Protein AF-X0Y9C9-F1 (afdb_monomer_lite)

Organism: NCBI:txid412755

Structure (mmCIF, N/CA/C/O backbone):
data_AF-X0Y9C9-F1
#
_entry.id   AF-X0Y9C9-F1
#
loop_
_atom_site.group_PDB
_atom_site.id
_atom_site.type_symbol
_atom_site.label_atom_id
_atom_site.label_alt_id
_atom_site.label_comp_id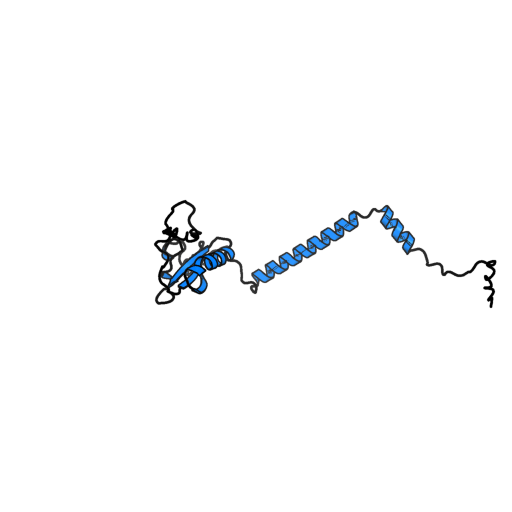
_atom_site.label_asym_id
_atom_site.label_entity_id
_atom_site.label_seq_id
_atom_site.pdbx_PDB_ins_code
_atom_site.Cartn_x
_atom_site.Cartn_y
_atom_site.Cartn_z
_atom_site.occupancy
_atom_site.B_iso_or_equiv
_atom_site.auth_seq_id
_atom_site.auth_comp_id
_atom_site.auth_asym_id
_atom_site.auth_atom_id
_atom_site.pdbx_PDB_model_num
ATOM 1 N N . MET A 1 1 ? 54.463 -28.308 9.552 1.00 39.88 1 MET A N 1
ATOM 2 C CA . MET A 1 1 ? 53.824 -27.209 8.798 1.00 39.88 1 MET A CA 1
ATOM 3 C C . MET A 1 1 ? 52.433 -27.680 8.394 1.00 39.88 1 MET A C 1
ATOM 5 O O . MET A 1 1 ? 52.326 -28.495 7.490 1.00 39.88 1 MET A O 1
ATOM 9 N N . PHE A 1 2 ? 51.391 -27.291 9.134 1.00 42.91 2 PHE A N 1
ATOM 10 C CA . PHE A 1 2 ? 50.012 -27.711 8.858 1.00 42.91 2 PHE A CA 1
ATOM 11 C C . PHE A 1 2 ? 49.350 -26.667 7.959 1.00 42.91 2 PHE A C 1
ATOM 13 O O . PHE A 1 2 ? 49.080 -25.552 8.397 1.00 42.91 2 PHE A O 1
ATOM 20 N N . ASN A 1 3 ? 49.145 -27.012 6.688 1.00 36.62 3 ASN A N 1
ATOM 21 C CA . ASN A 1 3 ? 48.454 -26.159 5.728 1.00 36.62 3 ASN A CA 1
ATOM 22 C C . ASN A 1 3 ? 46.941 -26.296 5.952 1.00 36.62 3 ASN A C 1
ATOM 24 O O . ASN A 1 3 ? 46.342 -27.305 5.588 1.00 36.62 3 ASN A O 1
ATOM 28 N N . ALA A 1 4 ? 46.332 -25.295 6.585 1.00 45.25 4 ALA A N 1
ATOM 29 C CA . ALA A 1 4 ? 44.888 -25.195 6.731 1.00 45.25 4 ALA A CA 1
ATOM 30 C C . ALA A 1 4 ? 44.291 -24.628 5.434 1.00 45.25 4 ALA A C 1
ATOM 32 O O . ALA A 1 4 ? 44.169 -23.415 5.264 1.00 45.25 4 ALA A O 1
ATOM 33 N N . THR A 1 5 ? 43.907 -25.502 4.504 1.00 54.47 5 THR A N 1
ATOM 34 C CA . THR A 1 5 ? 43.016 -25.139 3.397 1.00 54.47 5 THR A CA 1
ATOM 35 C C . THR A 1 5 ? 41.617 -24.887 3.962 1.00 54.47 5 THR A C 1
ATOM 37 O O . THR A 1 5 ? 40.756 -25.763 4.022 1.00 54.47 5 THR A O 1
ATOM 40 N N . GLY A 1 6 ? 41.404 -23.656 4.431 1.00 38.88 6 GLY A N 1
ATOM 41 C CA . GLY A 1 6 ? 40.106 -23.148 4.853 1.00 38.88 6 GLY A CA 1
ATOM 42 C C . GLY A 1 6 ? 39.127 -23.159 3.685 1.00 38.88 6 GLY A C 1
ATOM 43 O O . GLY A 1 6 ? 39.052 -22.208 2.909 1.00 38.88 6 GLY A O 1
ATOM 44 N N . SER A 1 7 ? 38.362 -24.239 3.569 1.00 44.12 7 SER A N 1
ATOM 45 C CA . SER A 1 7 ? 37.203 -24.318 2.688 1.00 44.12 7 SER A CA 1
ATOM 46 C C . SER A 1 7 ? 36.126 -23.389 3.252 1.00 44.12 7 SER A C 1
ATOM 48 O O . SER A 1 7 ? 35.392 -23.753 4.168 1.00 44.12 7 SER A O 1
ATOM 50 N N . ARG A 1 8 ? 36.067 -22.145 2.760 1.00 43.84 8 ARG A N 1
ATOM 51 C CA . ARG A 1 8 ? 34.950 -21.233 3.043 1.00 43.84 8 ARG A CA 1
ATOM 52 C C . ARG A 1 8 ? 33.681 -21.861 2.471 1.00 43.84 8 ARG A C 1
ATOM 54 O O . ARG A 1 8 ? 33.493 -21.881 1.259 1.00 43.84 8 ARG A O 1
ATOM 61 N N . ALA A 1 9 ? 32.822 -22.368 3.352 1.00 48.81 9 ALA A N 1
ATOM 62 C CA . ALA A 1 9 ? 31.456 -22.729 3.008 1.00 48.81 9 ALA A CA 1
ATOM 63 C C . ALA A 1 9 ? 30.769 -21.536 2.306 1.00 48.81 9 ALA A C 1
ATOM 65 O O . ALA A 1 9 ? 30.969 -20.390 2.735 1.00 48.81 9 ALA A O 1
ATOM 66 N N . PRO A 1 10 ? 29.971 -21.762 1.244 1.00 45.03 10 PRO A N 1
ATOM 67 C CA . PRO A 1 10 ? 29.174 -20.700 0.657 1.00 45.03 10 PRO A CA 1
ATOM 68 C C . PRO A 1 10 ? 28.237 -20.157 1.733 1.00 45.03 10 PRO A C 1
ATOM 70 O O . PRO A 1 10 ? 27.522 -20.907 2.398 1.00 45.03 10 PRO A O 1
ATOM 73 N N . GLN A 1 11 ? 28.279 -18.843 1.934 1.00 50.53 11 GLN A N 1
ATOM 74 C CA . GLN A 1 11 ? 27.405 -18.159 2.874 1.00 50.53 11 GLN A CA 1
ATOM 75 C C . GLN A 1 11 ? 25.966 -18.403 2.423 1.00 50.53 11 GLN A C 1
ATOM 77 O O . GLN A 1 11 ? 25.549 -17.913 1.374 1.00 50.53 11 GLN A O 1
ATOM 82 N N . HIS A 1 12 ? 25.224 -19.200 3.190 1.00 44.59 12 HIS A N 1
ATOM 83 C CA . HIS A 1 12 ? 23.796 -19.389 2.993 1.00 44.59 12 HIS A CA 1
ATOM 84 C C . HIS A 1 12 ? 23.119 -18.018 3.060 1.00 44.59 12 HIS A C 1
ATOM 86 O O . HIS A 1 12 ? 22.900 -17.466 4.138 1.00 44.59 12 HIS A O 1
ATOM 92 N N . GLY A 1 13 ? 22.811 -17.451 1.893 1.00 42.28 13 GLY A N 1
ATOM 93 C CA . GLY A 1 13 ? 21.935 -16.299 1.795 1.00 42.28 13 GLY A CA 1
ATOM 94 C C . GLY A 1 13 ? 20.613 -16.683 2.438 1.00 42.28 13 GLY A C 1
ATOM 95 O O . GLY A 1 13 ? 19.993 -17.667 2.036 1.00 42.28 13 GLY A O 1
ATOM 96 N N . TYR A 1 14 ? 20.204 -15.946 3.467 1.00 47.59 14 TYR A N 1
ATOM 97 C CA . TYR A 1 14 ? 18.890 -16.077 4.082 1.00 47.59 14 TYR A CA 1
ATOM 98 C C . TYR A 1 14 ? 17.824 -15.803 3.011 1.00 47.59 14 TYR A C 1
ATOM 100 O O . TYR A 1 14 ? 17.425 -14.659 2.783 1.00 47.59 14 TYR A O 1
ATOM 108 N N . GLY A 1 15 ? 17.421 -16.854 2.295 1.00 50.31 15 GLY A N 1
ATOM 109 C CA . GLY A 1 15 ? 16.448 -16.797 1.218 1.00 50.31 15 GLY A CA 1
ATOM 110 C C . GLY A 1 15 ? 15.105 -16.375 1.788 1.00 50.31 15 GLY A C 1
ATOM 111 O O . GLY A 1 15 ? 14.458 -17.130 2.508 1.00 50.31 15 GLY A O 1
ATOM 112 N N . ARG A 1 16 ? 14.688 -15.142 1.502 1.00 61.34 16 ARG A N 1
ATOM 113 C CA . ARG A 1 16 ? 13.327 -14.695 1.806 1.00 61.34 16 ARG A CA 1
ATOM 114 C C . ARG A 1 16 ? 12.405 -15.353 0.791 1.00 61.34 16 ARG A C 1
ATOM 116 O O . ARG A 1 16 ? 12.616 -15.166 -0.398 1.00 61.34 16 ARG A O 1
ATOM 123 N N . SER A 1 17 ? 11.416 -16.119 1.236 1.00 65.81 17 SER A N 1
ATOM 124 C CA . SER A 1 17 ? 10.451 -16.775 0.349 1.00 65.81 17 SER A CA 1
ATOM 125 C C . SER A 1 17 ? 9.581 -15.757 -0.402 1.00 65.81 17 SER A C 1
ATOM 127 O O . SER A 1 17 ? 9.332 -14.650 0.086 1.00 65.81 17 SER A O 1
ATOM 129 N N . ASN A 1 18 ? 9.129 -16.119 -1.609 1.00 71.56 18 ASN A N 1
ATOM 130 C CA . ASN A 1 18 ? 8.120 -15.356 -2.346 1.00 71.56 18 ASN A CA 1
ATOM 131 C C . ASN A 1 18 ? 6.809 -15.355 -1.529 1.00 71.56 18 ASN A C 1
ATOM 133 O O . ASN A 1 18 ? 6.258 -16.428 -1.282 1.00 71.56 18 ASN A O 1
ATOM 137 N N . PRO A 1 19 ? 6.285 -14.187 -1.114 1.00 74.50 19 PRO A N 1
ATOM 138 C CA . PRO A 1 19 ? 5.092 -14.110 -0.274 1.00 74.50 19 PRO A CA 1
ATOM 139 C C . PRO A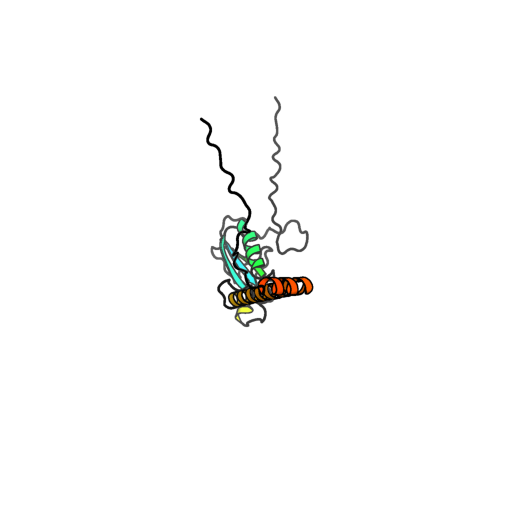 1 19 ? 3.786 -14.482 -0.999 1.00 74.50 19 PRO A C 1
ATOM 141 O O . PRO A 1 19 ? 2.735 -14.489 -0.359 1.00 74.50 19 PRO A O 1
ATOM 144 N N . TYR A 1 20 ? 3.823 -14.752 -2.309 1.00 74.19 20 TYR A N 1
ATOM 145 C CA . TYR A 1 20 ? 2.641 -15.074 -3.117 1.00 74.19 20 TYR A CA 1
ATOM 146 C C . TYR A 1 20 ? 2.592 -16.518 -3.636 1.00 74.19 20 TYR A C 1
ATOM 148 O O . TYR A 1 20 ? 1.587 -16.885 -4.245 1.00 74.19 20 TYR A O 1
ATOM 156 N N . SER A 1 21 ? 3.636 -17.327 -3.420 1.00 67.69 21 SER A N 1
ATOM 157 C CA . SER A 1 21 ? 3.671 -18.721 -3.880 1.00 67.69 21 SER A CA 1
ATOM 158 C C . SER A 1 21 ? 3.179 -19.673 -2.785 1.00 67.69 21 SER A C 1
ATOM 160 O O . SER A 1 21 ? 3.616 -19.591 -1.638 1.00 67.69 21 SER A O 1
ATOM 162 N N . SER A 1 22 ? 2.255 -20.572 -3.137 1.00 61.06 22 SER A N 1
ATOM 163 C CA . SER A 1 22 ? 1.693 -21.604 -2.251 1.00 61.06 22 SER A CA 1
ATOM 164 C C . SER A 1 22 ? 2.338 -22.986 -2.441 1.00 61.06 22 SER A C 1
ATOM 166 O O . SER A 1 22 ? 1.815 -23.969 -1.923 1.00 61.06 22 SER A O 1
ATOM 168 N N . GLY A 1 23 ? 3.436 -23.091 -3.200 1.00 50.56 23 GLY A N 1
ATOM 169 C CA . GLY A 1 23 ? 4.060 -24.367 -3.564 1.00 50.56 23 GLY A CA 1
ATOM 170 C C . GLY A 1 23 ? 5.587 -24.302 -3.613 1.00 50.56 23 GLY A C 1
ATOM 171 O O . GLY A 1 23 ? 6.172 -23.289 -3.982 1.00 50.56 23 GLY A O 1
ATOM 172 N N . ALA A 1 24 ? 6.229 -25.403 -3.220 1.00 46.19 24 ALA A N 1
ATOM 173 C CA . ALA A 1 24 ? 7.673 -25.575 -3.074 1.00 46.19 24 ALA A CA 1
ATOM 174 C C . ALA A 1 24 ? 8.431 -25.623 -4.421 1.00 46.19 24 ALA A C 1
ATOM 176 O O . ALA A 1 24 ? 8.979 -26.654 -4.801 1.00 46.19 24 ALA A O 1
ATOM 177 N N . GLN A 1 25 ? 8.483 -24.507 -5.146 1.00 47.84 25 GLN A N 1
ATOM 178 C CA . GLN A 1 25 ? 9.374 -24.327 -6.296 1.00 47.84 25 GLN A CA 1
ATOM 179 C C . GLN A 1 25 ? 10.630 -23.590 -5.808 1.00 47.84 25 GLN A C 1
ATOM 181 O O . GLN A 1 25 ? 10.574 -22.455 -5.339 1.00 47.84 25 GLN A O 1
ATOM 186 N N . ARG A 1 26 ? 11.774 -24.285 -5.821 1.00 46.69 26 ARG A N 1
ATOM 187 C CA . ARG A 1 26 ? 13.006 -23.898 -5.105 1.00 46.69 26 ARG A CA 1
ATOM 188 C C . ARG A 1 26 ? 13.793 -22.748 -5.763 1.00 46.69 26 ARG A C 1
ATOM 190 O O . ARG A 1 26 ? 14.804 -22.327 -5.206 1.00 46.69 26 ARG A O 1
ATOM 197 N N . TYR A 1 27 ? 13.337 -22.192 -6.886 1.00 54.72 27 TYR A N 1
ATOM 198 C CA . TYR A 1 27 ? 14.055 -21.140 -7.619 1.00 54.72 27 TYR A CA 1
ATOM 199 C C . TYR A 1 27 ? 13.053 -20.246 -8.382 1.00 54.72 27 TYR A C 1
ATOM 201 O O . TYR A 1 27 ? 12.701 -20.538 -9.516 1.00 54.72 27 TYR A O 1
ATOM 209 N N . GLU A 1 28 ? 12.540 -19.179 -7.754 1.00 54.31 28 GLU A N 1
ATOM 210 C CA . GLU A 1 28 ? 11.531 -18.278 -8.363 1.00 54.31 28 GLU A CA 1
ATOM 211 C C . GLU A 1 28 ? 11.850 -16.787 -8.125 1.00 54.31 28 GLU A C 1
ATOM 213 O O . GLU A 1 28 ? 10.966 -15.972 -7.879 1.00 54.31 28 GLU A O 1
ATOM 218 N N . TYR A 1 29 ? 13.135 -16.419 -8.153 1.00 59.41 29 TYR A N 1
ATOM 219 C CA . TYR A 1 29 ? 13.577 -15.021 -8.022 1.00 59.41 29 TYR A CA 1
ATOM 220 C C . TYR A 1 29 ? 14.369 -14.493 -9.219 1.00 59.41 29 TYR A C 1
ATOM 222 O O . TYR A 1 29 ? 14.966 -13.426 -9.119 1.00 59.41 29 TYR A O 1
ATOM 230 N N . ASP A 1 30 ? 14.297 -15.182 -10.357 1.00 65.00 30 ASP A N 1
ATOM 231 C CA . ASP A 1 30 ? 14.951 -14.775 -11.611 1.00 65.00 30 ASP A CA 1
ATOM 232 C C . ASP A 1 30 ? 14.457 -13.403 -12.122 1.00 65.00 30 ASP A C 1
ATOM 234 O O . ASP A 1 30 ? 15.130 -12.699 -12.864 1.00 65.00 30 ASP A O 1
ATOM 238 N N . TRP A 1 31 ? 13.270 -12.985 -11.670 1.00 67.81 31 TRP A N 1
ATOM 239 C CA . TRP A 1 31 ? 12.609 -11.741 -12.075 1.00 67.81 31 TRP A CA 1
ATOM 240 C C . TRP A 1 31 ? 12.834 -10.576 -11.108 1.00 67.81 31 TRP A C 1
ATOM 242 O O . TRP A 1 31 ? 12.399 -9.454 -11.392 1.00 67.81 31 TRP A O 1
ATOM 252 N N . LEU A 1 32 ? 13.455 -10.822 -9.944 1.00 80.56 32 LEU A N 1
ATOM 253 C CA . LEU A 1 32 ? 13.810 -9.721 -9.060 1.00 80.56 32 LEU A CA 1
ATOM 254 C C . LEU A 1 32 ? 15.048 -9.014 -9.608 1.00 80.56 32 LEU A C 1
ATOM 256 O O . LEU A 1 32 ? 16.007 -9.677 -9.988 1.00 80.56 32 LEU A O 1
ATOM 260 N N . PRO A 1 33 ? 15.083 -7.679 -9.569 1.00 80.94 33 PRO A N 1
ATOM 261 C CA . PRO A 1 33 ? 16.204 -6.950 -10.120 1.00 80.94 33 PRO A CA 1
ATOM 262 C C . PRO A 1 33 ? 17.451 -7.175 -9.265 1.00 80.94 33 PRO A C 1
ATOM 264 O O . PRO A 1 33 ? 17.386 -7.061 -8.037 1.00 80.94 33 PRO A O 1
ATOM 267 N N . GLU A 1 34 ? 18.570 -7.498 -9.907 1.00 79.94 34 GLU A N 1
ATOM 268 C CA . GLU A 1 34 ? 19.885 -7.609 -9.259 1.00 79.94 34 GLU A CA 1
ATOM 269 C C . GLU A 1 34 ? 20.716 -6.325 -9.384 1.00 79.94 34 GLU A C 1
ATOM 271 O O . GLU A 1 34 ? 21.817 -6.223 -8.845 1.00 79.94 34 GLU A O 1
ATOM 276 N N . ASP A 1 35 ? 20.193 -5.318 -10.078 1.00 80.62 35 ASP A N 1
ATOM 277 C CA . ASP A 1 35 ? 20.847 -4.031 -10.232 1.00 80.62 35 ASP A CA 1
ATOM 278 C C . ASP A 1 35 ? 20.783 -3.207 -8.936 1.00 80.62 35 ASP A C 1
ATOM 280 O O . ASP A 1 35 ? 19.831 -3.251 -8.155 1.00 80.62 35 ASP A O 1
ATOM 284 N N . GLY A 1 36 ? 21.800 -2.366 -8.732 1.00 82.69 36 GLY A N 1
ATOM 285 C CA . GLY A 1 36 ? 21.855 -1.401 -7.627 1.00 82.69 36 GLY A CA 1
ATOM 286 C C . GLY A 1 36 ? 20.869 -0.231 -7.762 1.00 82.69 36 GLY A C 1
ATOM 287 O O . GLY A 1 36 ? 21.050 0.796 -7.102 1.00 82.69 36 GLY A O 1
ATOM 288 N N . GLY A 1 37 ? 19.869 -0.357 -8.638 1.00 91.19 37 GLY A N 1
ATOM 289 C CA . GLY A 1 37 ? 18.865 0.651 -8.923 1.00 91.19 37 GLY A CA 1
ATOM 290 C C . GLY A 1 37 ? 17.941 0.932 -7.741 1.00 91.19 37 GLY A C 1
ATOM 291 O O . GLY A 1 37 ? 17.902 0.230 -6.726 1.00 91.19 37 GLY A O 1
ATOM 292 N N . THR A 1 38 ? 17.168 2.006 -7.880 1.00 95.06 38 THR A N 1
ATOM 293 C CA . THR A 1 38 ? 16.106 2.336 -6.928 1.00 95.06 38 THR A CA 1
ATOM 294 C C . THR A 1 38 ? 14.748 2.111 -7.562 1.00 95.06 38 THR A C 1
ATOM 296 O O . THR A 1 38 ? 14.565 2.261 -8.770 1.00 95.06 38 THR A O 1
ATOM 299 N N . TYR A 1 39 ? 13.777 1.803 -6.718 1.00 96.06 39 TYR A N 1
ATOM 300 C CA . TYR A 1 39 ? 12.466 1.337 -7.123 1.00 96.06 39 TYR A CA 1
ATOM 301 C C . TYR A 1 39 ? 11.365 2.127 -6.444 1.00 96.06 39 TYR A C 1
ATOM 303 O O . TYR A 1 39 ? 11.498 2.593 -5.308 1.00 96.06 39 TYR A O 1
ATOM 311 N N . ARG A 1 40 ? 10.237 2.234 -7.135 1.00 96.56 40 ARG A N 1
ATOM 312 C CA . ARG A 1 40 ? 8.977 2.668 -6.543 1.00 96.56 40 ARG A CA 1
ATOM 313 C C . ARG A 1 40 ? 8.132 1.438 -6.278 1.00 96.56 40 ARG A C 1
ATOM 315 O O . ARG A 1 40 ? 7.954 0.609 -7.168 1.00 96.56 40 ARG A O 1
ATOM 322 N N . THR A 1 41 ? 7.627 1.323 -5.057 1.00 97.19 41 THR A N 1
ATOM 323 C CA . THR A 1 41 ? 6.782 0.207 -4.636 1.00 97.19 41 THR A CA 1
ATOM 324 C C . THR A 1 41 ? 5.341 0.682 -4.505 1.00 97.19 41 THR A C 1
ATOM 326 O O . THR A 1 41 ? 5.049 1.719 -3.904 1.00 97.19 41 THR A O 1
ATOM 329 N N . MET A 1 42 ? 4.429 -0.078 -5.099 1.00 97.56 42 MET A N 1
ATOM 330 C CA . MET A 1 42 ? 3.009 0.229 -5.211 1.00 97.56 42 MET A CA 1
ATOM 331 C C . MET A 1 42 ? 2.207 -0.924 -4.618 1.00 97.56 42 MET A C 1
ATOM 333 O O . MET A 1 42 ? 2.428 -2.082 -4.955 1.00 97.56 42 MET A O 1
ATOM 337 N N . CYS A 1 43 ? 1.254 -0.626 -3.748 1.00 96.88 43 CYS A N 1
ATOM 338 C CA . CYS A 1 43 ? 0.302 -1.615 -3.268 1.00 96.88 43 CYS A CA 1
ATOM 339 C C . CYS A 1 43 ? -0.940 -1.590 -4.147 1.00 96.88 43 CYS A C 1
ATOM 341 O O . CYS A 1 43 ? -1.565 -0.542 -4.294 1.00 96.88 43 CYS A O 1
ATOM 343 N N . VAL A 1 44 ? -1.289 -2.738 -4.715 1.00 96.75 44 VAL A N 1
ATOM 344 C CA . VAL A 1 44 ? -2.422 -2.924 -5.617 1.00 96.75 44 VAL A CA 1
ATOM 345 C C . VAL A 1 44 ? -3.468 -3.792 -4.942 1.00 96.75 44 VAL A C 1
ATOM 347 O O . VAL A 1 44 ? -3.188 -4.909 -4.509 1.00 96.75 44 VAL A O 1
ATOM 350 N N . ARG A 1 45 ? -4.704 -3.314 -4.891 1.00 95.62 45 ARG A N 1
ATOM 351 C CA . ARG A 1 45 ? -5.856 -4.100 -4.453 1.00 95.62 45 ARG A CA 1
ATOM 352 C C . ARG A 1 45 ? -6.293 -5.088 -5.519 1.00 95.62 45 ARG A C 1
ATOM 354 O O . ARG A 1 45 ? -6.475 -4.725 -6.676 1.00 95.62 45 ARG A O 1
ATOM 361 N N . LEU A 1 46 ? -6.557 -6.325 -5.112 1.00 94.00 46 LEU A N 1
ATOM 362 C CA . LEU A 1 46 ? -6.899 -7.390 -6.059 1.00 94.00 46 LEU A CA 1
ATOM 363 C C . LEU A 1 46 ? -8.355 -7.351 -6.548 1.00 94.00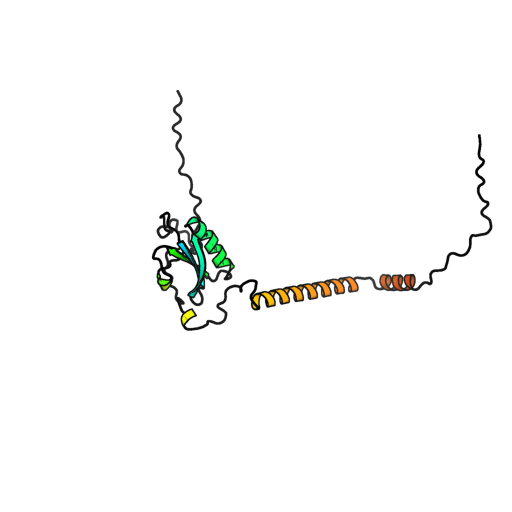 46 LEU A C 1
ATOM 365 O O . LEU A 1 46 ? -8.666 -7.893 -7.608 1.00 94.00 46 LEU A O 1
ATOM 369 N N . CYS A 1 47 ? -9.253 -6.711 -5.800 1.00 93.12 47 CYS A N 1
ATOM 370 C CA . CYS A 1 47 ? -10.677 -6.729 -6.122 1.00 93.12 47 CYS A CA 1
ATOM 371 C C . CYS A 1 47 ? -11.086 -5.705 -7.201 1.00 93.12 47 CYS A C 1
ATOM 373 O O . CYS A 1 47 ? -12.056 -5.933 -7.917 1.00 93.12 47 CYS A O 1
ATOM 375 N N . ASP A 1 48 ? -10.332 -4.615 -7.375 1.00 94.00 48 ASP A N 1
ATOM 376 C CA . ASP A 1 48 ? -10.629 -3.562 -8.361 1.00 94.00 48 ASP A CA 1
ATOM 377 C C . ASP A 1 48 ? -9.389 -2.943 -9.038 1.00 94.00 48 ASP A C 1
ATOM 379 O O . ASP A 1 48 ? -9.507 -2.005 -9.831 1.00 94.00 48 ASP A O 1
ATOM 383 N N . GLY A 1 49 ? -8.192 -3.428 -8.702 1.00 94.94 49 GLY A N 1
ATOM 384 C CA . GLY A 1 49 ? -6.939 -2.947 -9.269 1.00 94.94 49 GLY A CA 1
ATOM 385 C C . GLY A 1 49 ? -6.499 -1.571 -8.772 1.00 94.94 49 GLY A C 1
ATOM 386 O O . GLY A 1 49 ? -5.539 -1.036 -9.308 1.00 94.94 49 GLY A O 1
ATOM 387 N N . PHE A 1 50 ? -7.147 -0.956 -7.777 1.00 95.62 50 PHE A N 1
ATOM 388 C CA . PHE A 1 50 ? -6.673 0.336 -7.273 1.00 95.62 50 PHE A CA 1
ATOM 389 C C . PHE A 1 50 ? -5.247 0.224 -6.722 1.00 95.62 50 PHE A C 1
ATOM 391 O O . PHE A 1 50 ? -4.945 -0.714 -5.981 1.00 95.62 50 PHE A O 1
ATOM 398 N N . TYR A 1 51 ? -4.388 1.194 -7.044 1.00 95.81 51 TYR A N 1
ATOM 399 C CA . TYR A 1 51 ? -3.008 1.234 -6.571 1.00 95.81 51 TYR A CA 1
ATOM 400 C C . TYR A 1 51 ? -2.698 2.497 -5.773 1.00 95.81 51 TYR A C 1
ATOM 402 O O . TYR A 1 51 ? -3.191 3.582 -6.071 1.00 95.81 51 TYR A O 1
ATOM 410 N N . PHE A 1 52 ? -1.822 2.362 -4.782 1.00 95.25 52 PHE A N 1
ATOM 411 C CA . PHE A 1 52 ? -1.288 3.481 -4.010 1.00 95.25 52 PHE A CA 1
ATOM 412 C C . PHE A 1 52 ? 0.191 3.260 -3.673 1.00 95.25 52 PHE A C 1
ATOM 414 O O . PHE A 1 52 ? 0.625 2.112 -3.543 1.00 95.25 52 PHE A O 1
ATOM 421 N N . PRO A 1 53 ? 0.990 4.333 -3.555 1.00 95.69 53 PRO A N 1
ATOM 422 C CA . PRO A 1 53 ? 2.414 4.211 -3.269 1.00 95.69 53 PRO A CA 1
ATOM 423 C C . PRO A 1 53 ? 2.667 3.716 -1.842 1.00 95.69 53 PRO A C 1
ATOM 425 O O . PRO A 1 53 ? 1.970 4.106 -0.905 1.00 95.69 53 PRO A O 1
ATOM 428 N N . ILE A 1 54 ? 3.694 2.879 -1.684 1.00 96.00 54 ILE A N 1
ATOM 429 C CA . ILE A 1 54 ? 4.232 2.453 -0.384 1.00 96.00 54 ILE A CA 1
ATOM 430 C C . ILE A 1 54 ? 5.557 3.152 -0.102 1.00 96.00 54 ILE A C 1
ATOM 432 O O . ILE A 1 54 ? 5.760 3.673 0.993 1.00 96.00 54 ILE A O 1
ATOM 436 N N . SER A 1 55 ? 6.477 3.171 -1.064 1.00 96.44 55 SER A N 1
ATOM 437 C CA . SER A 1 55 ? 7.764 3.848 -0.917 1.00 96.44 55 SER A CA 1
ATOM 438 C C . SER A 1 55 ? 8.307 4.338 -2.255 1.00 96.44 55 SER A C 1
ATOM 440 O O . SER A 1 55 ? 8.024 3.780 -3.318 1.00 96.44 55 SER A O 1
ATOM 442 N N . PHE A 1 56 ? 9.112 5.396 -2.186 1.00 94.12 56 PHE A N 1
ATOM 443 C CA . PHE A 1 56 ? 9.740 6.036 -3.333 1.00 94.12 56 PHE A CA 1
ATOM 444 C C . PHE A 1 56 ? 11.258 5.884 -3.222 1.00 94.12 56 PHE A C 1
ATOM 446 O O . PHE A 1 56 ? 11.838 6.325 -2.236 1.00 94.12 56 PHE A O 1
ATOM 453 N N . GLY A 1 57 ? 11.901 5.264 -4.213 1.00 93.62 57 GLY A N 1
ATOM 454 C CA . GLY A 1 57 ? 13.361 5.179 -4.274 1.00 93.62 57 GLY A CA 1
ATOM 455 C C . GLY A 1 57 ? 13.985 4.157 -3.317 1.00 93.62 57 GLY A C 1
ATOM 456 O O . GLY A 1 57 ? 15.043 4.411 -2.751 1.00 93.62 57 GLY A O 1
ATOM 457 N N . VAL A 1 58 ? 13.346 3.005 -3.117 1.00 94.25 58 VAL A N 1
ATOM 458 C CA . VAL A 1 58 ? 13.875 1.934 -2.257 1.00 94.25 58 VAL A CA 1
ATOM 459 C C . VAL A 1 58 ? 14.712 0.932 -3.042 1.00 94.25 58 VAL A C 1
ATOM 461 O O . VAL A 1 58 ? 14.526 0.758 -4.242 1.00 94.25 58 VAL A O 1
ATOM 464 N N . ARG A 1 59 ? 15.616 0.239 -2.351 1.00 93.38 59 ARG A N 1
ATOM 465 C CA . ARG A 1 59 ? 16.331 -0.917 -2.902 1.00 93.38 59 ARG A CA 1
ATOM 466 C C . ARG A 1 59 ? 15.560 -2.217 -2.661 1.00 93.38 59 ARG A C 1
ATOM 468 O O . ARG A 1 59 ? 14.645 -2.264 -1.828 1.00 93.38 59 ARG A O 1
ATOM 475 N N . ARG A 1 60 ? 15.957 -3.276 -3.368 1.00 89.88 60 ARG A N 1
ATOM 476 C CA . ARG A 1 60 ? 15.330 -4.608 -3.359 1.00 89.88 60 ARG A CA 1
ATOM 477 C C . ARG A 1 60 ? 15.113 -5.176 -1.955 1.00 89.88 60 ARG A C 1
ATOM 479 O O . ARG A 1 60 ? 14.094 -5.808 -1.684 1.00 89.88 60 ARG A O 1
ATOM 486 N N . GLU A 1 61 ? 16.020 -4.909 -1.018 1.00 89.56 61 GLU A N 1
ATOM 487 C CA . GLU A 1 61 ? 15.962 -5.424 0.358 1.00 89.56 61 GLU A CA 1
ATOM 488 C C . GLU A 1 61 ? 14.717 -4.929 1.115 1.00 89.56 61 GLU A C 1
ATOM 490 O O . GLU A 1 61 ? 14.233 -5.586 2.047 1.00 89.56 61 GLU A O 1
ATOM 495 N N . SER A 1 62 ? 14.169 -3.783 0.693 1.00 92.38 62 SER A N 1
ATOM 496 C CA . SER A 1 62 ? 12.970 -3.176 1.273 1.00 92.38 62 SER A CA 1
ATOM 497 C C . SER A 1 62 ? 11.670 -3.798 0.765 1.00 92.38 62 SER A C 1
ATOM 499 O O . SER A 1 62 ? 10.644 -3.651 1.425 1.00 92.38 62 SER A O 1
ATOM 501 N N . PHE A 1 63 ? 11.679 -4.545 -0.344 1.00 93.31 63 PHE A N 1
ATOM 502 C CA . PHE A 1 63 ? 10.450 -5.067 -0.959 1.00 93.31 63 PHE A CA 1
ATOM 503 C C . PHE A 1 63 ? 9.643 -5.948 -0.011 1.00 93.31 63 PHE A C 1
ATOM 505 O O . PHE A 1 63 ? 8.422 -5.851 0.046 1.00 93.31 63 PHE A O 1
ATOM 512 N N . TYR A 1 64 ? 10.306 -6.765 0.808 1.00 91.94 64 TYR A N 1
ATOM 513 C CA . TYR A 1 64 ? 9.603 -7.601 1.780 1.00 91.94 64 TYR A CA 1
ATOM 514 C C . TYR A 1 64 ? 8.950 -6.777 2.903 1.00 91.94 64 TYR A C 1
ATOM 516 O O . TYR A 1 64 ? 7.843 -7.089 3.347 1.00 91.94 64 TYR A O 1
ATOM 524 N N . ARG A 1 65 ? 9.607 -5.697 3.352 1.00 94.62 65 ARG A N 1
ATOM 525 C CA . ARG A 1 65 ? 9.026 -4.752 4.319 1.00 94.62 65 ARG A CA 1
ATOM 526 C C . ARG A 1 65 ? 7.791 -4.085 3.716 1.00 94.62 65 ARG A C 1
ATOM 528 O O . ARG A 1 65 ? 6.743 -4.066 4.360 1.00 94.62 65 ARG A O 1
ATOM 535 N N . ASP A 1 66 ? 7.918 -3.599 2.489 1.00 96.25 66 ASP A N 1
ATOM 536 C CA . ASP A 1 66 ? 6.853 -2.903 1.770 1.00 96.25 66 ASP A CA 1
ATOM 537 C C . ASP A 1 66 ? 5.679 -3.837 1.474 1.00 96.25 66 ASP A C 1
ATOM 539 O O . ASP A 1 66 ? 4.524 -3.448 1.638 1.00 96.25 66 ASP A O 1
ATOM 543 N N . ASN A 1 67 ? 5.953 -5.101 1.144 1.00 95.31 67 ASN A N 1
ATOM 544 C CA . ASN A 1 67 ? 4.924 -6.112 0.939 1.00 95.31 67 ASN A CA 1
ATOM 545 C C . ASN A 1 67 ? 4.106 -6.339 2.210 1.00 95.31 67 ASN A C 1
ATOM 547 O O . ASN A 1 67 ? 2.880 -6.301 2.172 1.00 95.31 67 ASN A O 1
ATOM 551 N N . ARG A 1 68 ? 4.761 -6.498 3.365 1.00 94.31 68 ARG A N 1
ATOM 552 C CA . ARG A 1 68 ? 4.038 -6.624 4.639 1.00 94.31 68 ARG A CA 1
ATOM 553 C C . ARG A 1 68 ? 3.214 -5.378 4.956 1.00 94.31 68 ARG A C 1
ATOM 555 O O . ARG A 1 68 ? 2.097 -5.512 5.450 1.00 94.31 68 ARG A O 1
ATOM 562 N N . ALA A 1 69 ? 3.735 -4.183 4.671 1.00 94.44 69 ALA A N 1
ATOM 563 C CA . ALA A 1 69 ? 2.994 -2.937 4.856 1.00 94.44 69 ALA A CA 1
ATOM 564 C C . ALA A 1 69 ? 1.745 -2.885 3.956 1.00 94.44 69 ALA A C 1
ATOM 566 O O . ALA A 1 69 ? 0.652 -2.595 4.445 1.00 94.44 69 ALA A O 1
ATOM 567 N N . CYS A 1 70 ? 1.890 -3.250 2.680 1.00 95.69 70 CYS A N 1
ATOM 568 C CA . CYS A 1 70 ? 0.795 -3.375 1.721 1.00 95.69 70 CYS A CA 1
ATOM 569 C C . CYS A 1 70 ? -0.272 -4.374 2.200 1.00 95.69 70 CYS A C 1
ATOM 571 O O . CYS A 1 70 ? -1.444 -4.018 2.336 1.00 95.69 70 CYS A O 1
ATOM 573 N N . MET A 1 71 ? 0.136 -5.593 2.561 1.00 93.56 71 MET A N 1
ATOM 574 C CA . MET A 1 71 ? -0.768 -6.635 3.054 1.00 93.56 71 MET A CA 1
ATOM 575 C C . MET A 1 71 ? -1.520 -6.207 4.315 1.00 93.56 71 MET A C 1
ATOM 577 O O . MET A 1 71 ? -2.740 -6.348 4.388 1.00 93.56 71 MET A O 1
ATOM 581 N N . LYS A 1 72 ? -0.817 -5.623 5.293 1.00 93.00 72 LYS A N 1
ATOM 582 C CA . LYS A 1 72 ? -1.410 -5.147 6.553 1.00 93.00 72 LYS A CA 1
ATOM 583 C C . LYS A 1 72 ? -2.416 -4.014 6.336 1.00 93.00 72 LYS A C 1
ATOM 585 O O . LYS A 1 72 ? -3.350 -3.865 7.126 1.00 93.00 72 LYS A O 1
ATOM 590 N N . ARG A 1 73 ? -2.227 -3.191 5.302 1.00 91.06 73 ARG A N 1
ATOM 591 C CA . ARG A 1 73 ? -3.132 -2.083 4.969 1.00 91.06 73 ARG A CA 1
ATOM 592 C C . ARG A 1 73 ? -4.480 -2.588 4.454 1.00 91.06 73 ARG A C 1
ATOM 594 O O . ARG A 1 73 ? -5.491 -1.944 4.718 1.00 91.06 73 ARG A O 1
ATOM 601 N N . CYS A 1 74 ? -4.493 -3.715 3.752 1.00 92.50 74 CYS A N 1
ATOM 602 C CA . CYS A 1 74 ? -5.658 -4.216 3.021 1.00 92.50 74 CYS A CA 1
ATOM 603 C C . CYS A 1 74 ? -6.100 -5.615 3.480 1.00 92.50 74 CYS A C 1
ATOM 605 O O . CYS A 1 74 ? -6.681 -6.351 2.688 1.00 92.50 74 CYS A O 1
ATOM 607 N N . ASP A 1 75 ? -5.780 -6.001 4.721 1.00 89.75 75 ASP A N 1
ATOM 608 C CA . ASP A 1 75 ? -6.163 -7.289 5.322 1.00 89.75 75 ASP A CA 1
ATOM 609 C C . ASP A 1 75 ? -5.831 -8.503 4.427 1.00 89.75 75 ASP A C 1
ATOM 611 O O . ASP A 1 75 ? -6.617 -9.435 4.285 1.00 89.75 75 ASP A O 1
ATOM 615 N N . GLY A 1 76 ? -4.674 -8.460 3.757 1.00 87.31 76 GLY A N 1
ATOM 616 C CA . GLY A 1 76 ? -4.202 -9.511 2.846 1.00 87.31 76 GLY A CA 1
ATOM 617 C C . GLY A 1 76 ? -4.826 -9.511 1.442 1.00 87.31 76 GLY A C 1
ATOM 618 O O . GLY A 1 76 ? -4.409 -10.291 0.593 1.00 87.31 76 GLY A O 1
ATOM 619 N N . LYS A 1 77 ? -5.780 -8.621 1.141 1.00 92.44 77 LYS A N 1
ATOM 620 C CA . LYS A 1 77 ? -6.482 -8.538 -0.161 1.00 92.44 77 LYS A CA 1
ATOM 621 C C . LYS A 1 77 ? -5.775 -7.633 -1.183 1.00 92.44 77 LYS A C 1
ATOM 623 O O . LYS A 1 77 ? -6.409 -7.024 -2.052 1.00 92.44 77 LYS A O 1
ATOM 628 N N . ALA A 1 78 ? -4.458 -7.512 -1.070 1.00 94.88 78 ALA A N 1
ATOM 629 C CA . ALA A 1 78 ? -3.630 -6.683 -1.935 1.00 94.88 78 ALA A CA 1
ATOM 630 C C . ALA A 1 78 ? -2.333 -7.404 -2.308 1.00 94.88 78 ALA A C 1
ATOM 632 O O . ALA A 1 78 ? -2.016 -8.456 -1.763 1.00 94.88 78 ALA A O 1
ATOM 633 N N . ARG A 1 79 ? -1.586 -6.843 -3.255 1.00 95.44 79 ARG A N 1
ATOM 634 C CA . ARG A 1 79 ? -0.235 -7.278 -3.609 1.00 95.44 79 ARG A CA 1
ATOM 635 C C . ARG A 1 79 ? 0.650 -6.073 -3.855 1.00 95.44 79 ARG A C 1
ATOM 637 O O . ARG A 1 79 ? 0.216 -5.070 -4.412 1.00 95.44 79 ARG A O 1
ATOM 644 N N . LEU A 1 80 ? 1.900 -6.192 -3.446 1.00 96.69 80 LEU A N 1
ATOM 645 C CA . LEU A 1 80 ? 2.966 -5.285 -3.816 1.00 96.69 80 LEU A CA 1
ATOM 646 C C . LEU A 1 80 ? 3.432 -5.532 -5.251 1.00 96.69 80 LEU A C 1
ATOM 648 O O . LEU A 1 80 ? 3.827 -6.646 -5.601 1.00 96.69 80 LEU A O 1
ATOM 652 N N . PHE A 1 81 ? 3.447 -4.450 -6.011 1.00 96.88 81 PHE A N 1
ATOM 653 C CA . PHE A 1 81 ? 4.076 -4.302 -7.309 1.00 96.88 81 PHE A CA 1
ATOM 654 C C . PHE A 1 81 ? 5.211 -3.284 -7.211 1.00 96.88 81 PHE A C 1
ATOM 656 O O . PHE A 1 81 ? 5.236 -2.447 -6.306 1.00 96.88 81 PHE A O 1
ATOM 663 N N . TYR A 1 82 ? 6.146 -3.325 -8.147 1.00 96.50 82 TYR A N 1
ATOM 664 C CA . TYR A 1 82 ? 7.221 -2.346 -8.229 1.00 96.50 82 TYR A CA 1
ATOM 665 C C . TYR A 1 82 ? 7.591 -2.039 -9.676 1.00 96.50 82 TYR A C 1
ATOM 667 O O . TYR A 1 82 ? 7.259 -2.780 -10.603 1.00 96.50 82 TYR A O 1
ATOM 675 N N . TYR A 1 83 ? 8.282 -0.919 -9.859 1.00 95.88 83 TYR A N 1
ATOM 676 C CA . TYR A 1 83 ? 8.914 -0.541 -11.118 1.00 95.88 83 TYR A CA 1
ATOM 677 C C . TYR A 1 83 ? 10.162 0.324 -10.851 1.00 95.88 83 TYR A C 1
ATOM 679 O O . TYR A 1 83 ? 10.249 0.943 -9.781 1.00 95.88 83 TYR A O 1
ATOM 687 N N . PRO A 1 84 ? 11.137 0.378 -11.782 1.00 95.12 84 PRO A N 1
ATOM 688 C CA . PRO A 1 84 ? 12.338 1.199 -11.626 1.00 95.12 84 PRO A CA 1
ATOM 689 C C . PRO A 1 84 ? 12.003 2.685 -11.475 1.00 95.12 84 PRO A C 1
ATOM 691 O O . PRO A 1 84 ? 11.192 3.225 -12.228 1.00 95.12 84 PRO A O 1
ATOM 694 N N . SER A 1 85 ? 12.650 3.376 -10.537 1.00 93.19 85 SER A N 1
ATOM 695 C CA . SER A 1 85 ? 12.466 4.824 -10.360 1.00 93.19 85 SER A CA 1
ATOM 696 C C . SER A 1 85 ? 12.861 5.615 -11.611 1.00 93.19 85 SER A C 1
ATOM 698 O O . SER A 1 85 ? 12.276 6.664 -11.874 1.00 93.19 85 SER A O 1
ATOM 700 N N . SER A 1 86 ? 13.831 5.114 -12.381 1.00 90.69 86 SER A N 1
ATOM 701 C CA . SER A 1 86 ? 14.254 5.652 -13.673 1.00 90.69 86 SER A CA 1
ATOM 702 C C . SER A 1 86 ? 13.464 5.004 -14.812 1.00 90.69 86 SER A C 1
ATOM 704 O O . SER A 1 86 ? 13.641 3.831 -15.126 1.00 90.69 86 SER A O 1
ATOM 706 N N . GLY A 1 87 ? 12.580 5.769 -15.455 1.00 85.25 87 GLY A N 1
ATOM 707 C CA . GLY A 1 87 ? 11.906 5.346 -16.692 1.00 85.25 87 GLY A CA 1
ATOM 708 C C . GLY A 1 87 ? 10.831 4.259 -16.543 1.00 85.25 87 GLY A C 1
ATOM 709 O O . GLY A 1 87 ? 10.257 3.828 -17.546 1.00 85.25 87 GLY A O 1
ATOM 710 N N . GLY A 1 88 ? 10.521 3.814 -15.323 1.00 88.62 88 GLY A N 1
ATOM 711 C CA . GLY A 1 88 ? 9.395 2.919 -15.077 1.00 88.62 88 GLY A CA 1
ATOM 712 C C . GLY A 1 88 ? 8.051 3.657 -15.002 1.00 88.62 88 GLY A C 1
ATOM 713 O O . GLY A 1 88 ? 7.977 4.867 -14.790 1.00 88.62 88 GLY A O 1
ATOM 714 N N . SER A 1 89 ? 6.966 2.910 -15.196 1.00 94.06 89 SER A N 1
ATOM 715 C CA . SER A 1 89 ? 5.587 3.416 -15.192 1.00 94.06 89 SER A CA 1
ATOM 716 C C . SER A 1 89 ? 4.656 2.420 -14.510 1.00 94.06 89 SER A C 1
ATOM 718 O O . SER A 1 89 ? 4.971 1.232 -14.404 1.00 94.06 89 SER A O 1
ATOM 720 N N . ILE A 1 90 ? 3.492 2.902 -14.079 1.00 94.00 90 ILE A N 1
ATOM 721 C CA . ILE A 1 90 ? 2.456 2.089 -13.431 1.00 94.00 90 ILE A CA 1
ATOM 722 C C . ILE A 1 90 ? 2.017 0.932 -14.333 1.00 94.00 90 ILE A C 1
ATOM 724 O O . ILE A 1 90 ? 1.785 -0.178 -13.870 1.00 94.00 90 ILE A O 1
ATOM 728 N N . GLU A 1 91 ? 1.918 1.160 -15.636 1.00 93.62 91 GLU A N 1
ATOM 729 C CA . GLU A 1 91 ? 1.455 0.177 -16.613 1.00 93.62 91 GLU A CA 1
ATOM 730 C C . GLU A 1 91 ? 2.436 -0.990 -16.785 1.00 93.62 91 GLU A C 1
ATOM 732 O O . GLU A 1 91 ? 2.037 -2.071 -17.221 1.00 93.62 91 GLU A O 1
ATOM 737 N N . LYS A 1 92 ? 3.711 -0.778 -16.442 1.00 93.81 92 LYS A N 1
ATOM 738 C CA . LYS A 1 92 ? 4.797 -1.757 -16.575 1.00 93.81 92 LYS A CA 1
ATOM 739 C C . LYS A 1 92 ? 5.206 -2.385 -15.243 1.00 93.81 92 LYS A C 1
ATOM 741 O O . LYS A 1 92 ? 6.194 -3.110 -15.206 1.00 93.81 92 LYS A O 1
ATOM 746 N N . MET A 1 93 ? 4.484 -2.114 -14.156 1.00 95.81 93 MET A N 1
ATOM 747 C CA . MET A 1 93 ? 4.841 -2.677 -12.859 1.00 95.81 93 MET A CA 1
ATOM 748 C C . MET A 1 93 ? 4.589 -4.187 -12.800 1.00 95.81 93 MET A C 1
ATOM 750 O O . MET A 1 93 ? 3.625 -4.701 -13.382 1.00 95.81 93 MET A O 1
ATOM 754 N N . ILE A 1 94 ? 5.455 -4.878 -12.067 1.00 94.81 94 ILE A N 1
ATOM 755 C CA . ILE A 1 94 ? 5.409 -6.325 -11.845 1.00 94.81 94 ILE A CA 1
ATOM 756 C C . ILE A 1 94 ? 5.350 -6.621 -10.347 1.00 94.81 94 ILE A C 1
ATOM 758 O O . ILE A 1 94 ? 5.824 -5.821 -9.537 1.00 94.81 94 ILE A O 1
ATOM 762 N N . ASP A 1 95 ? 4.713 -7.726 -9.969 1.00 93.75 95 ASP A N 1
ATOM 763 C CA . ASP A 1 95 ? 4.729 -8.202 -8.587 1.00 93.75 95 ASP A CA 1
ATOM 764 C C . ASP A 1 95 ? 6.030 -8.954 -8.266 1.00 93.75 95 ASP A C 1
ATOM 766 O O . ASP A 1 95 ? 6.889 -9.172 -9.118 1.00 93.75 95 ASP A O 1
ATOM 770 N N . LEU A 1 96 ? 6.186 -9.356 -7.004 1.00 90.81 96 LEU A N 1
ATOM 771 C CA . LEU A 1 96 ? 7.353 -10.121 -6.544 1.00 90.81 96 LEU A CA 1
ATOM 772 C C . LEU A 1 96 ? 7.431 -11.545 -7.130 1.00 90.81 96 LEU A C 1
ATOM 774 O O . LEU A 1 96 ? 8.401 -12.242 -6.862 1.00 90.81 96 LEU A O 1
ATOM 778 N N . SER A 1 97 ? 6.426 -11.979 -7.895 1.00 87.25 97 SER A N 1
ATOM 779 C CA . SER A 1 97 ? 6.416 -13.227 -8.673 1.00 87.25 97 SER A CA 1
ATOM 780 C C . SER A 1 97 ? 6.599 -12.972 -10.176 1.00 87.25 97 SER A C 1
ATOM 782 O O . SER A 1 97 ? 6.385 -13.871 -10.982 1.00 87.25 97 SER A O 1
ATOM 784 N N . GLY A 1 98 ? 6.934 -11.741 -10.579 1.00 89.50 98 GLY A N 1
ATOM 785 C CA . GLY A 1 98 ? 7.123 -11.359 -11.980 1.00 89.50 98 GLY A CA 1
ATOM 786 C C . GLY A 1 98 ? 5.828 -11.143 -12.772 1.00 89.50 98 GLY A C 1
ATOM 787 O O . GLY A 1 98 ? 5.877 -10.889 -13.976 1.00 89.50 98 GLY A O 1
ATOM 788 N N . ARG A 1 99 ? 4.646 -11.205 -12.147 1.00 91.62 99 ARG A N 1
ATOM 789 C CA . ARG A 1 99 ? 3.372 -11.036 -12.863 1.00 91.62 99 ARG A CA 1
ATOM 790 C C . ARG A 1 99 ? 3.119 -9.556 -13.118 1.00 91.62 99 ARG A C 1
ATOM 792 O O . ARG A 1 99 ? 3.145 -8.741 -12.198 1.00 91.62 99 ARG A O 1
ATOM 799 N N . SER A 1 100 ? 2.823 -9.200 -14.366 1.00 95.06 100 SER A N 1
ATOM 800 C CA . SER A 1 100 ? 2.506 -7.817 -14.735 1.00 95.06 100 SER A CA 1
ATOM 801 C C . SER A 1 100 ? 1.159 -7.383 -14.169 1.00 95.06 100 SER A C 1
ATOM 803 O O . SER A 1 100 ? 0.176 -8.122 -14.234 1.00 95.06 100 SER A O 1
ATOM 805 N N . TYR A 1 101 ? 1.077 -6.139 -13.708 1.00 96.38 101 TYR A N 1
ATOM 806 C CA . TYR A 1 101 ? -0.168 -5.547 -13.228 1.00 96.38 101 TYR A CA 1
ATOM 807 C C . TYR A 1 101 ? -1.310 -5.603 -14.252 1.00 96.38 101 TYR A C 1
ATOM 809 O O . TYR A 1 101 ? -2.461 -5.834 -13.886 1.00 96.38 101 TYR A O 1
ATOM 817 N N . ARG A 1 102 ? -0.993 -5.492 -15.547 1.00 96.12 102 ARG A N 1
ATOM 818 C CA . ARG A 1 102 ? -1.976 -5.574 -16.639 1.00 96.12 102 ARG A CA 1
ATOM 819 C C . ARG A 1 102 ? -2.647 -6.943 -16.752 1.00 96.12 102 ARG A C 1
ATOM 821 O O . ARG A 1 102 ? -3.706 -7.036 -17.358 1.00 96.12 102 ARG A O 1
ATOM 828 N N . THR A 1 103 ? -2.037 -7.985 -16.189 1.00 94.69 103 THR A N 1
ATOM 829 C CA . THR A 1 103 ? -2.575 -9.354 -16.218 1.00 94.69 103 THR A CA 1
ATOM 830 C C . THR A 1 103 ? -3.594 -9.616 -15.110 1.00 94.69 103 THR A C 1
ATOM 832 O O . THR A 1 103 ? -4.236 -10.665 -15.111 1.00 94.69 103 THR A O 1
ATOM 835 N N . LEU A 1 104 ? -3.776 -8.684 -14.163 1.00 93.75 104 LEU A N 1
ATOM 836 C CA . LEU A 1 104 ? -4.816 -8.825 -13.149 1.00 93.75 104 LEU A CA 1
ATOM 837 C C . LEU A 1 104 ? -6.207 -8.740 -13.803 1.00 93.75 104 LEU A C 1
ATOM 839 O O . LEU A 1 104 ? -6.458 -7.787 -14.542 1.00 93.75 104 LEU A O 1
ATOM 843 N N . PRO A 1 105 ? -7.155 -9.635 -13.459 1.00 93.00 105 PRO A N 1
ATOM 844 C CA . PRO A 1 105 ? -8.516 -9.595 -14.007 1.00 93.00 105 PRO A CA 1
ATOM 845 C C . PRO A 1 105 ? -9.229 -8.252 -13.799 1.00 93.00 105 PRO A C 1
ATOM 847 O O . PRO A 1 105 ? -10.034 -7.832 -14.621 1.00 93.00 105 PRO A O 1
ATOM 850 N N . ASN A 1 106 ? -8.911 -7.565 -12.698 1.00 93.25 106 ASN A N 1
ATOM 851 C CA . ASN A 1 106 ? -9.493 -6.277 -12.332 1.00 93.25 106 ASN A CA 1
ATOM 852 C C . ASN A 1 106 ? -8.528 -5.095 -12.544 1.00 93.25 106 ASN A C 1
ATOM 854 O O . ASN A 1 106 ? -8.726 -4.044 -11.935 1.00 93.25 106 ASN A O 1
ATOM 858 N N . ALA A 1 107 ? -7.470 -5.238 -13.352 1.00 95.00 107 ALA A N 1
ATOM 859 C CA . ALA A 1 107 ? -6.520 -4.152 -13.594 1.00 95.00 107 ALA A CA 1
ATOM 860 C C . ALA A 1 107 ? -7.245 -2.872 -14.050 1.00 95.00 107 ALA A C 1
ATOM 862 O O . ALA A 1 107 ? -8.069 -2.901 -14.962 1.00 95.00 107 ALA A O 1
ATOM 863 N N . PHE A 1 108 ? -6.937 -1.739 -13.411 1.00 95.38 108 PHE A N 1
ATOM 864 C CA . PHE A 1 108 ? -7.516 -0.420 -13.712 1.00 95.38 108 PHE A CA 1
ATOM 865 C C . PHE A 1 108 ? -9.046 -0.300 -13.609 1.00 95.38 108 PHE A C 1
ATOM 867 O O . PHE A 1 108 ? -9.592 0.736 -13.996 1.00 95.38 108 PHE A O 1
ATOM 874 N N . ARG A 1 109 ? -9.757 -1.295 -13.065 1.00 95.44 109 ARG A N 1
ATOM 875 C CA . ARG A 1 109 ? -11.224 -1.258 -12.949 1.00 95.44 109 ARG A CA 1
ATOM 876 C C . ARG A 1 109 ? -11.707 -0.065 -12.118 1.00 95.44 109 ARG A C 1
ATOM 878 O O . ARG A 1 109 ? -12.697 0.567 -12.484 1.00 95.44 109 ARG A O 1
ATOM 885 N N . TYR A 1 110 ? -10.951 0.300 -11.082 1.00 94.38 110 TYR A N 1
ATOM 886 C CA . TYR A 1 110 ? -11.194 1.479 -10.243 1.00 94.38 110 TYR A CA 1
ATOM 887 C C . TYR A 1 110 ? -11.326 2.799 -11.028 1.00 94.38 110 TYR A C 1
ATOM 889 O O . TYR A 1 110 ? -11.940 3.739 -10.534 1.00 94.38 110 TYR A O 1
ATOM 897 N N . ARG A 1 111 ? -10.761 2.893 -12.245 1.00 93.94 111 ARG A N 1
ATOM 898 C CA . ARG A 1 111 ? -10.855 4.101 -13.087 1.00 93.94 111 ARG A CA 1
ATOM 899 C C . ARG A 1 111 ? -12.242 4.288 -13.705 1.00 93.94 111 ARG A C 1
ATOM 901 O O . ARG A 1 111 ? -12.565 5.394 -14.116 1.00 93.94 111 ARG A O 1
ATOM 908 N N . LYS A 1 112 ? -13.029 3.215 -13.823 1.00 94.25 112 LYS A N 1
ATOM 909 C CA . LYS A 1 112 ? -14.340 3.220 -14.494 1.00 94.25 112 LYS A CA 1
ATOM 910 C C . LYS A 1 112 ? -15.504 3.070 -13.522 1.00 94.25 112 LYS A C 1
ATOM 912 O O . LYS A 1 112 ? -16.581 3.586 -13.783 1.00 94.25 112 LYS A O 1
ATOM 917 N N . SER A 1 113 ? -15.308 2.328 -12.434 1.00 90.88 113 SER A N 1
ATOM 918 C CA . SER A 1 113 ? -16.381 1.991 -11.500 1.00 90.88 113 SER A CA 1
ATOM 919 C C . SER A 1 113 ? -15.855 1.851 -10.080 1.00 90.88 113 SER A C 1
ATOM 921 O O . SER A 1 113 ? -14.828 1.201 -9.868 1.00 90.88 113 SER A O 1
ATOM 923 N N . LEU A 1 114 ? -16.614 2.360 -9.111 1.00 89.25 114 LEU A N 1
ATOM 924 C CA . LEU A 1 114 ? -16.388 2.082 -7.699 1.00 89.25 114 LEU A CA 1
ATOM 925 C C . LEU A 1 114 ? -16.989 0.715 -7.343 1.00 89.25 114 LEU A C 1
ATOM 927 O O . LEU A 1 114 ? -18.182 0.488 -7.528 1.00 89.25 114 LEU A O 1
ATOM 931 N N . VAL A 1 115 ? -16.166 -0.205 -6.838 1.00 88.31 115 VAL A N 1
ATOM 932 C CA . VAL A 1 115 ? -16.626 -1.524 -6.381 1.00 88.31 115 VAL A CA 1
ATOM 933 C C . VAL A 1 115 ? -16.957 -1.444 -4.890 1.00 88.31 115 VAL A C 1
ATOM 935 O O . VAL A 1 115 ? -16.090 -1.120 -4.077 1.00 88.31 115 VAL A O 1
ATOM 938 N N . SER A 1 116 ? -18.206 -1.735 -4.519 1.00 86.06 116 SER A N 1
ATOM 939 C CA . SER A 1 116 ? -18.628 -1.757 -3.111 1.00 86.06 116 SER A CA 1
ATOM 940 C C . SER A 1 116 ? -17.817 -2.782 -2.308 1.00 86.06 116 SER A C 1
ATOM 942 O O . SER A 1 116 ? -17.521 -3.872 -2.797 1.00 86.06 116 SER A O 1
ATOM 944 N N . GLY A 1 117 ? -17.409 -2.424 -1.089 1.00 82.88 117 GLY A N 1
ATOM 945 C CA . GLY A 1 117 ? -16.610 -3.293 -0.214 1.00 82.88 117 GLY A CA 1
ATOM 946 C C . GLY A 1 117 ? -15.145 -3.479 -0.636 1.00 82.88 117 GLY A C 1
ATOM 947 O O . GLY A 1 117 ? -14.369 -4.097 0.092 1.00 82.88 117 GLY A O 1
ATOM 948 N N . CYS A 1 118 ? -14.725 -2.910 -1.769 1.00 86.88 118 CYS A N 1
ATOM 949 C CA . CYS A 1 118 ? -13.320 -2.787 -2.131 1.00 86.88 118 CYS A CA 1
ATOM 950 C C . CYS A 1 118 ? -12.735 -1.550 -1.458 1.00 86.88 118 CYS A C 1
ATOM 952 O O . CYS A 1 118 ? -12.675 -0.472 -2.048 1.00 86.88 118 CYS A O 1
ATOM 954 N N . THR A 1 119 ? -12.299 -1.691 -0.207 1.00 86.75 119 THR A N 1
ATOM 955 C CA . THR A 1 119 ? -11.558 -0.670 0.550 1.00 86.75 119 THR A CA 1
ATOM 956 C C . THR A 1 119 ? -10.376 -1.308 1.278 1.00 86.75 119 THR A C 1
ATOM 958 O O . THR A 1 119 ? -10.407 -2.480 1.640 1.00 86.75 119 THR A O 1
ATOM 961 N N . CYS A 1 120 ? -9.282 -0.558 1.426 1.00 89.25 120 CYS A N 1
ATOM 962 C CA . CYS A 1 120 ? -8.264 -0.893 2.425 1.00 89.25 120 CYS A CA 1
ATOM 963 C C . CYS A 1 120 ? -8.614 -0.151 3.717 1.00 89.25 120 CYS A C 1
ATOM 965 O O . CYS A 1 120 ? -9.465 0.742 3.702 1.00 89.25 120 CYS A O 1
ATOM 967 N N . ARG A 1 121 ? -7.940 -0.473 4.826 1.00 85.31 121 ARG A N 1
ATOM 968 C CA . ARG A 1 121 ? -8.127 0.245 6.092 1.00 85.31 121 ARG A CA 1
ATOM 969 C C . ARG A 1 121 ? -8.000 1.746 5.849 1.00 85.31 121 ARG A C 1
ATOM 971 O O . ARG A 1 121 ? -7.094 2.188 5.143 1.00 85.31 121 ARG A O 1
ATOM 978 N N . ALA A 1 122 ? -8.895 2.525 6.438 1.00 77.12 122 ALA A N 1
ATOM 979 C CA . ALA A 1 122 ? -8.876 3.970 6.283 1.00 77.12 122 ALA A CA 1
ATOM 980 C C . ALA A 1 122 ? -7.624 4.575 6.954 1.00 77.12 122 ALA A C 1
ATOM 982 O O . ALA A 1 122 ? -6.945 3.914 7.750 1.00 77.12 122 ALA A O 1
ATOM 983 N N . ALA A 1 123 ? -7.223 5.787 6.567 1.00 74.19 123 ALA A N 1
ATOM 984 C CA . ALA A 1 123 ? -6.127 6.478 7.254 1.00 74.19 123 ALA A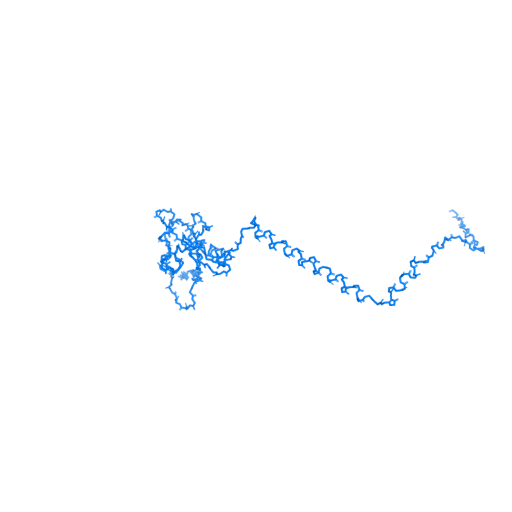 CA 1
ATOM 985 C C . ALA A 1 123 ? -6.539 6.805 8.706 1.00 74.19 123 ALA A C 1
ATOM 987 O O . ALA A 1 123 ? -7.727 7.014 8.939 1.00 74.19 123 ALA A O 1
ATOM 988 N N . PRO A 1 124 ? -5.615 6.875 9.681 1.00 74.81 124 PRO A N 1
ATOM 989 C CA . PRO A 1 124 ? -5.969 7.118 11.087 1.00 74.81 124 PRO A CA 1
ATOM 990 C C . PRO A 1 124 ? -6.812 8.381 11.327 1.00 74.81 124 PRO A C 1
ATOM 992 O O . PRO A 1 124 ? -7.646 8.399 12.219 1.00 74.81 124 PRO A O 1
ATOM 995 N N . TRP A 1 125 ? -6.630 9.414 10.502 1.00 79.69 125 TRP A N 1
ATOM 996 C CA . TRP A 1 125 ? -7.354 10.691 10.581 1.00 79.69 125 TRP A CA 1
ATOM 997 C C . TRP A 1 125 ? -8.650 10.738 9.756 1.00 79.69 125 TRP A C 1
ATOM 999 O O . TRP A 1 125 ? -9.296 11.780 9.682 1.00 79.69 125 TRP A O 1
ATOM 1009 N N . SER A 1 126 ? -9.017 9.646 9.085 1.00 82.19 126 SER A N 1
ATOM 1010 C CA . SER A 1 126 ? -10.265 9.576 8.316 1.00 82.19 126 SER A CA 1
ATOM 1011 C C . SER A 1 126 ? -11.490 9.537 9.233 1.00 82.19 126 SER A C 1
ATOM 1013 O O . SER A 1 126 ? -11.411 9.059 10.370 1.00 82.19 126 SER A O 1
ATOM 1015 N N . ALA A 1 127 ? -12.636 10.003 8.732 1.00 85.44 127 ALA A N 1
ATOM 1016 C CA . ALA A 1 127 ? -13.897 9.955 9.469 1.00 85.44 127 ALA A CA 1
ATOM 1017 C C . ALA A 1 127 ? -14.274 8.512 9.842 1.00 85.44 127 ALA A C 1
ATOM 1019 O O . ALA A 1 127 ? -14.711 8.260 10.961 1.00 85.44 127 ALA A O 1
ATOM 1020 N N . GLU A 1 128 ? -14.010 7.549 8.958 1.00 81.19 128 GLU A N 1
ATOM 1021 C CA . GLU A 1 128 ? -14.257 6.125 9.184 1.00 81.19 128 GLU A CA 1
ATOM 1022 C C . GLU A 1 128 ? -13.343 5.551 10.275 1.00 81.19 128 GLU A C 1
ATOM 1024 O O . GLU A 1 128 ? -13.758 4.708 11.070 1.00 81.19 128 GLU A O 1
ATOM 1029 N N . ALA A 1 129 ? -12.081 5.991 10.347 1.00 83.88 129 ALA A N 1
ATOM 1030 C CA . ALA A 1 129 ? -11.199 5.611 11.448 1.00 83.88 129 ALA A CA 1
ATOM 1031 C C . ALA A 1 129 ? -11.671 6.219 12.771 1.00 83.88 129 ALA A C 1
ATOM 1033 O O . ALA A 1 129 ? -11.724 5.500 13.767 1.00 83.88 129 ALA A O 1
ATOM 1034 N N . LYS A 1 130 ? -12.072 7.496 12.770 1.00 88.19 130 LYS A N 1
ATOM 1035 C CA . LYS A 1 130 ? -12.639 8.158 13.948 1.00 88.19 130 LYS A CA 1
ATOM 1036 C C . LYS A 1 130 ? -13.903 7.446 14.438 1.00 88.19 130 LYS A C 1
ATOM 1038 O O . LYS A 1 130 ? -13.998 7.184 15.629 1.00 88.19 130 LYS A O 1
ATOM 1043 N N . ALA A 1 131 ? -14.815 7.076 13.538 1.00 88.38 131 ALA A N 1
ATOM 1044 C CA . ALA A 1 131 ? -16.025 6.325 13.870 1.00 88.38 131 ALA A CA 1
ATOM 1045 C C . ALA A 1 131 ? -15.693 4.992 14.556 1.00 88.38 131 ALA A C 1
ATOM 1047 O O . ALA A 1 131 ? -16.141 4.760 15.670 1.00 88.38 131 ALA A O 1
ATOM 1048 N N . ARG A 1 132 ? -14.784 4.188 13.982 1.00 85.62 132 ARG A N 1
ATOM 1049 C CA . ARG A 1 132 ? -14.340 2.935 14.623 1.00 85.62 132 ARG A CA 1
ATOM 1050 C C . ARG A 1 132 ? -13.734 3.152 16.012 1.00 85.62 132 ARG A C 1
ATOM 1052 O O . ARG A 1 132 ? -13.932 2.328 16.895 1.00 85.62 132 ARG A O 1
ATOM 1059 N N . HIS A 1 133 ? -12.976 4.232 16.213 1.00 86.94 133 HIS A N 1
ATOM 1060 C CA . HIS A 1 133 ? -12.428 4.560 17.532 1.00 86.94 133 HIS A CA 1
ATOM 1061 C C . HIS A 1 133 ? -13.518 4.938 18.543 1.00 86.94 133 HIS A C 1
ATOM 1063 O O . HIS A 1 133 ? -13.414 4.546 19.703 1.00 86.94 133 HIS A O 1
ATOM 1069 N N . LEU A 1 134 ? -14.558 5.658 18.110 1.00 93.00 134 LEU A N 1
ATOM 1070 C CA . LEU A 1 134 ? -15.723 5.957 18.944 1.00 93.00 134 LEU A CA 1
ATOM 1071 C C . LEU A 1 134 ? -16.495 4.678 19.299 1.00 93.00 134 LEU A C 1
ATOM 1073 O O . LEU A 1 134 ? -16.861 4.511 20.459 1.00 93.00 134 LEU A O 1
ATOM 1077 N N . ASP A 1 135 ? -16.658 3.752 18.350 1.00 92.38 135 ASP A N 1
ATOM 1078 C CA . ASP A 1 135 ? -17.315 2.461 18.591 1.00 92.38 135 ASP A CA 1
ATOM 1079 C C . ASP A 1 135 ? -16.561 1.629 19.639 1.00 92.38 135 ASP A C 1
ATOM 1081 O O . ASP A 1 135 ? -17.176 1.051 20.534 1.00 92.38 135 ASP A O 1
ATOM 1085 N N . TYR A 1 136 ? -15.225 1.588 19.573 1.00 91.69 136 TYR A N 1
ATOM 1086 C CA . TYR A 1 136 ? -14.421 0.905 20.591 1.00 91.69 136 TYR A CA 1
ATOM 1087 C C . TYR A 1 136 ? -14.563 1.553 21.971 1.00 91.69 136 TYR A C 1
ATOM 1089 O O . TYR A 1 136 ? -14.755 0.839 22.951 1.00 91.69 136 TYR A O 1
ATOM 1097 N N . ALA A 1 137 ? -14.523 2.886 22.050 1.00 95.19 137 ALA A N 1
ATOM 1098 C CA . ALA A 1 137 ? -14.699 3.599 23.313 1.00 95.19 137 ALA A CA 1
ATOM 1099 C C . ALA A 1 137 ? -16.089 3.349 23.928 1.00 95.19 137 ALA A C 1
ATOM 1101 O O . ALA A 1 137 ? -16.204 3.175 25.141 1.00 95.19 137 ALA A O 1
ATOM 1102 N N . ALA A 1 138 ? -17.135 3.283 23.098 1.00 95.06 138 ALA A N 1
ATOM 1103 C CA . ALA A 1 138 ? -18.485 2.945 23.540 1.00 95.06 138 ALA A CA 1
ATOM 1104 C C . ALA A 1 138 ? -18.561 1.510 24.087 1.00 95.06 138 ALA A C 1
ATOM 1106 O O . ALA A 1 138 ? -19.048 1.308 25.196 1.00 95.06 138 ALA A O 1
ATOM 1107 N N . GLN A 1 139 ? -17.997 0.529 23.373 1.00 95.00 139 GLN A N 1
ATOM 1108 C CA . GLN A 1 139 ? -17.951 -0.867 23.832 1.00 95.00 139 GLN A CA 1
ATOM 1109 C C . GLN A 1 139 ? -17.177 -1.026 25.147 1.00 95.00 139 GLN A C 1
ATOM 1111 O O . GLN A 1 139 ? -17.563 -1.812 26.011 1.00 95.00 139 GLN A O 1
ATOM 1116 N N . GLU A 1 140 ? -16.072 -0.299 25.321 1.00 94.75 140 GLU A N 1
ATOM 1117 C CA . GLU A 1 140 ? -15.316 -0.302 26.575 1.00 94.75 140 GLU A CA 1
ATOM 1118 C C . GLU A 1 140 ? -16.119 0.314 27.726 1.00 94.75 140 GLU A C 1
ATOM 1120 O O . GLU A 1 140 ? -16.127 -0.240 28.828 1.00 94.75 140 GLU A O 1
ATOM 1125 N N . ALA A 1 141 ? -16.843 1.409 27.473 1.00 95.38 141 ALA A N 1
ATOM 1126 C CA . ALA A 1 141 ? -17.727 2.020 28.460 1.00 95.38 141 ALA A CA 1
ATOM 1127 C C . ALA A 1 141 ? -18.868 1.073 28.870 1.00 95.38 141 ALA A C 1
ATOM 1129 O O . ALA A 1 141 ? -19.134 0.915 30.062 1.00 95.38 141 ALA A O 1
ATOM 1130 N N . GLU A 1 142 ? -19.495 0.390 27.911 1.00 93.94 142 GLU A N 1
ATOM 1131 C CA . GLU A 1 142 ? -20.536 -0.610 28.172 1.00 93.94 142 GLU A CA 1
ATOM 1132 C C . GLU A 1 142 ? -20.008 -1.772 29.021 1.00 93.94 142 GLU A C 1
ATOM 1134 O O . GLU A 1 142 ? -20.611 -2.116 30.038 1.00 93.94 142 GLU A O 1
ATOM 1139 N N . ARG A 1 143 ? -18.833 -2.317 28.682 1.00 95.00 143 ARG A N 1
ATOM 1140 C CA . ARG A 1 143 ? -18.181 -3.376 29.473 1.00 95.00 143 ARG A CA 1
ATOM 1141 C C . ARG A 1 143 ? -17.841 -2.919 30.888 1.00 95.00 143 ARG A C 1
ATOM 1143 O O . ARG A 1 143 ? -17.971 -3.694 31.832 1.00 95.00 143 ARG A O 1
ATOM 1150 N N . ALA A 1 144 ? -17.410 -1.670 31.060 1.00 93.81 144 ALA A N 1
ATOM 1151 C CA . ALA A 1 144 ? -17.138 -1.111 32.382 1.00 93.81 144 ALA A CA 1
ATOM 1152 C C . ALA A 1 144 ? -18.425 -0.975 33.215 1.00 93.81 144 ALA A C 1
ATOM 1154 O O . ALA A 1 144 ? -18.428 -1.293 34.408 1.00 93.81 144 ALA A O 1
ATOM 1155 N N . ILE A 1 145 ? -19.529 -0.557 32.587 1.00 93.19 145 ILE A N 1
ATOM 1156 C CA . ILE A 1 145 ? -20.847 -0.510 33.227 1.00 93.19 145 ILE A CA 1
ATOM 1157 C C . ILE A 1 145 ? -21.280 -1.922 33.640 1.00 93.19 145 ILE A C 1
ATOM 1159 O O . ILE A 1 145 ? -21.620 -2.121 34.806 1.00 93.19 145 ILE A O 1
ATOM 1163 N N . GLU A 1 146 ? -21.205 -2.909 32.747 1.00 91.81 146 GLU A N 1
ATOM 1164 C CA . GLU A 1 146 ? -21.571 -4.307 33.025 1.00 91.81 146 GLU A CA 1
ATOM 1165 C C . GLU A 1 146 ? -20.728 -4.917 34.160 1.00 91.81 146 GLU A C 1
ATOM 1167 O O . GLU A 1 146 ? -21.264 -5.524 35.096 1.00 91.81 146 GLU A O 1
ATOM 1172 N N . ALA A 1 147 ? -19.414 -4.674 34.151 1.00 89.38 147 ALA A N 1
ATOM 1173 C CA . ALA A 1 147 ? -18.515 -5.098 35.221 1.00 89.38 147 ALA A CA 1
ATOM 1174 C C . ALA A 1 147 ? -18.897 -4.462 36.569 1.00 89.38 147 ALA A C 1
ATOM 1176 O O . ALA A 1 147 ? -18.901 -5.133 37.605 1.00 89.38 147 ALA A O 1
ATOM 1177 N N . SER A 1 148 ? -19.274 -3.177 36.566 1.00 88.25 148 SER A N 1
ATOM 1178 C CA . SER A 1 148 ? -19.735 -2.488 37.777 1.00 88.25 148 SER A CA 1
ATOM 1179 C C . SER A 1 148 ? -21.068 -3.039 38.304 1.00 88.25 148 SER A C 1
ATOM 1181 O O . SER A 1 148 ? -21.261 -3.118 39.518 1.00 88.25 148 SER A O 1
ATOM 1183 N N . GLN A 1 149 ? -21.977 -3.455 37.415 1.00 84.75 149 GLN A N 1
ATOM 1184 C CA . GLN A 1 149 ? -23.276 -4.024 37.781 1.00 84.75 149 GLN A CA 1
ATOM 1185 C C . GLN A 1 149 ? -23.140 -5.431 38.365 1.00 84.75 149 GLN A C 1
ATOM 1187 O O . GLN A 1 149 ? -23.774 -5.728 39.377 1.00 84.75 149 GLN A O 1
ATOM 1192 N N . THR A 1 150 ? -22.281 -6.266 37.778 1.00 84.00 150 THR A N 1
ATOM 1193 C CA . THR A 1 150 ? -21.981 -7.615 38.286 1.00 84.00 150 THR A CA 1
ATOM 1194 C C . THR A 1 150 ? -21.453 -7.537 39.717 1.00 84.00 150 THR A C 1
ATOM 1196 O O . THR A 1 150 ? -22.023 -8.131 40.627 1.00 84.00 150 THR A O 1
ATOM 1199 N N . LYS A 1 151 ? -20.482 -6.649 39.962 1.00 77.38 151 LYS A N 1
ATOM 1200 C CA . LYS A 1 151 ? -19.902 -6.452 41.297 1.00 77.38 151 LYS A CA 1
ATOM 1201 C C . LYS A 1 151 ? -20.911 -5.983 42.356 1.00 77.38 151 LYS A C 1
ATOM 1203 O O . LYS A 1 151 ? -20.724 -6.277 43.529 1.00 77.38 151 LYS A O 1
ATOM 1208 N N . LYS A 1 152 ? -21.966 -5.249 41.971 1.00 72.25 152 LYS A N 1
ATOM 1209 C CA . LYS A 1 152 ? -23.051 -4.846 42.890 1.00 72.25 152 LYS A CA 1
ATOM 1210 C C . LYS A 1 152 ? -24.015 -5.989 43.202 1.00 72.25 152 LYS A C 1
ATOM 1212 O O . LYS A 1 152 ? -24.543 -6.029 44.306 1.00 72.25 152 LYS A O 1
ATOM 1217 N N . ARG A 1 153 ? -24.263 -6.886 42.243 1.00 67.81 153 ARG A N 1
ATOM 1218 C CA . ARG A 1 153 ? -25.131 -8.060 42.431 1.00 67.81 153 ARG A CA 1
ATOM 1219 C C . ARG A 1 153 ? -24.517 -9.098 43.368 1.00 67.81 153 ARG A C 1
ATOM 1221 O O . ARG A 1 153 ? -25.261 -9.754 44.084 1.00 67.81 153 ARG A O 1
ATOM 1228 N N . ASP A 1 154 ? -23.191 -9.191 43.394 1.00 68.56 154 ASP A N 1
ATOM 1229 C CA . ASP A 1 154 ? -22.457 -10.144 44.236 1.00 68.56 154 ASP A CA 1
ATOM 1230 C C . ASP A 1 154 ? -22.270 -9.669 45.695 1.00 68.56 154 ASP A C 1
ATOM 1232 O O . ASP A 1 154 ? -21.668 -10.376 46.505 1.00 68.56 154 ASP A O 1
ATOM 1236 N N . VAL A 1 155 ? -22.764 -8.476 46.061 1.00 74.56 155 VAL A N 1
ATOM 1237 C CA . VAL A 1 155 ? -22.776 -8.015 47.460 1.00 74.56 155 VAL A CA 1
ATOM 1238 C C . VAL A 1 155 ? -23.889 -8.746 48.206 1.00 74.56 155 VAL A C 1
ATOM 1240 O O . VAL A 1 155 ? -25.061 -8.596 47.865 1.00 74.56 155 VAL A O 1
ATOM 1243 N N . ASP A 1 156 ? -23.527 -9.511 49.241 1.00 76.25 156 ASP A N 1
ATOM 1244 C CA . ASP A 1 156 ? -24.496 -10.198 50.097 1.00 76.25 156 ASP A CA 1
ATOM 1245 C C . ASP A 1 156 ? -25.510 -9.176 50.662 1.00 76.25 156 ASP A C 1
ATOM 1247 O O . ASP A 1 156 ? -25.107 -8.220 51.342 1.00 76.25 156 ASP A O 1
ATOM 1251 N N . PRO A 1 157 ? -26.821 -9.343 50.403 1.00 75.75 157 PRO A N 1
ATOM 1252 C CA . PRO A 1 157 ? -27.845 -8.418 50.878 1.00 75.75 157 PRO A CA 1
ATOM 1253 C C . PRO A 1 157 ? -27.854 -8.268 52.409 1.00 75.75 157 PRO A C 1
ATOM 1255 O O . PRO A 1 157 ? -28.224 -7.205 52.908 1.00 75.75 157 PRO A O 1
ATOM 1258 N N . ALA A 1 158 ? -27.394 -9.269 53.169 1.00 73.75 158 ALA A N 1
ATOM 1259 C CA . ALA A 1 158 ? -27.232 -9.156 54.618 1.00 73.75 158 ALA A CA 1
ATOM 1260 C C . ALA A 1 158 ? -26.101 -8.184 55.013 1.00 73.75 158 ALA A C 1
ATOM 1262 O O . ALA A 1 158 ? -26.227 -7.474 56.014 1.00 73.75 158 ALA A O 1
ATOM 1263 N N . VAL A 1 159 ? -25.027 -8.101 54.217 1.00 74.31 159 VAL A N 1
ATOM 1264 C CA . VAL A 1 159 ? -23.897 -7.178 54.437 1.00 74.31 159 VAL A CA 1
ATOM 1265 C C . VAL A 1 159 ? -24.277 -5.745 54.054 1.00 74.31 159 VAL A C 1
ATOM 1267 O O . VAL A 1 159 ? -23.981 -4.819 54.810 1.00 74.31 15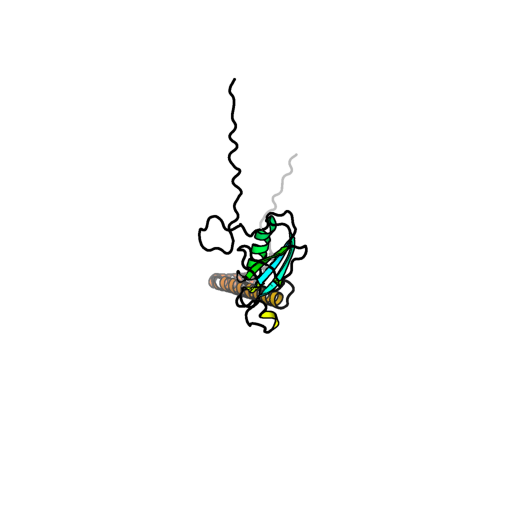9 VAL A O 1
ATOM 1270 N N . ALA A 1 160 ? -25.008 -5.553 52.951 1.00 73.31 160 ALA A N 1
ATOM 1271 C CA . ALA A 1 160 ? -25.494 -4.230 52.543 1.00 73.31 160 ALA A CA 1
ATOM 1272 C C . ALA A 1 160 ? -26.436 -3.602 53.594 1.00 73.31 160 ALA A C 1
ATOM 1274 O O . ALA A 1 160 ? -26.274 -2.439 53.965 1.00 73.31 160 ALA A O 1
ATOM 1275 N N . LEU A 1 161 ? -27.367 -4.393 54.147 1.00 72.25 161 LEU A N 1
ATOM 1276 C CA . LEU A 1 161 ? -28.280 -3.945 55.210 1.00 72.25 161 LEU A CA 1
ATOM 1277 C C . LEU A 1 161 ? -27.563 -3.660 56.541 1.00 72.25 161 LEU A C 1
ATOM 1279 O O . LEU A 1 161 ? -28.043 -2.858 57.350 1.00 72.25 161 LEU A O 1
ATOM 1283 N N . TYR A 1 162 ? -26.429 -4.320 56.796 1.00 70.19 162 TYR A N 1
ATOM 1284 C CA . TYR A 1 162 ? -25.613 -4.062 57.979 1.00 70.19 162 TYR A CA 1
ATOM 1285 C C . TYR A 1 162 ? -24.892 -2.711 57.883 1.00 70.19 162 TYR A C 1
ATOM 1287 O O . TYR A 1 162 ? -24.955 -1.929 58.833 1.00 70.19 162 TYR A O 1
ATOM 1295 N N . GLU A 1 163 ? -24.264 -2.393 56.746 1.00 70.62 163 GLU A N 1
ATOM 1296 C CA . GLU A 1 163 ? -23.569 -1.109 56.562 1.00 70.62 163 GLU A CA 1
ATOM 1297 C C . GLU A 1 163 ? -24.512 0.097 56.658 1.00 70.62 163 GLU A C 1
ATOM 1299 O O . GLU A 1 163 ? -24.185 1.069 57.346 1.00 70.62 163 GLU A O 1
ATOM 1304 N N . GLU A 1 164 ? -25.707 0.022 56.063 1.00 69.94 164 GLU A N 1
ATOM 1305 C CA . GLU A 1 164 ? -26.716 1.087 56.169 1.00 69.94 164 GLU A CA 1
ATOM 1306 C C . GLU A 1 164 ? -27.095 1.364 57.631 1.00 69.94 164 GLU A C 1
ATOM 1308 O O . GLU A 1 164 ? -27.133 2.514 58.075 1.00 69.94 164 GLU A O 1
ATOM 1313 N N . ARG A 1 165 ? -27.290 0.299 58.419 1.00 73.00 165 ARG A N 1
ATOM 1314 C CA . ARG A 1 165 ? -27.652 0.395 59.839 1.00 73.00 165 ARG A CA 1
ATOM 1315 C C . ARG A 1 165 ? -26.511 0.934 60.708 1.00 73.00 165 ARG A C 1
ATOM 1317 O O . ARG A 1 165 ? -26.766 1.538 61.751 1.00 73.00 165 ARG A O 1
ATOM 1324 N N . VAL A 1 166 ? -25.256 0.700 60.322 1.00 72.31 166 VAL A N 1
ATOM 1325 C CA . VAL A 1 166 ? -24.076 1.216 61.033 1.00 72.31 166 VAL A CA 1
ATOM 1326 C C . VAL A 1 166 ? -23.861 2.699 60.733 1.00 72.31 166 VAL A C 1
ATOM 1328 O O . VAL A 1 166 ? -23.571 3.462 61.655 1.00 72.31 166 VAL A O 1
ATOM 1331 N N . LEU A 1 167 ? -24.046 3.127 59.483 1.00 69.44 167 LEU A N 1
ATOM 1332 C CA . LEU A 1 167 ? -23.874 4.523 59.066 1.00 69.44 167 LEU A CA 1
ATOM 1333 C C . LEU A 1 167 ? -25.019 5.435 59.525 1.00 69.44 167 LEU A C 1
ATOM 1335 O O . LEU A 1 167 ? -24.789 6.617 59.775 1.00 69.44 167 LEU A O 1
ATOM 1339 N N . SER A 1 168 ? -26.229 4.900 59.703 1.00 71.19 168 SER A N 1
ATOM 1340 C CA . SER A 1 168 ? -27.376 5.650 60.227 1.00 71.19 168 SER A CA 1
ATOM 1341 C C . SER A 1 168 ? -27.341 5.852 61.748 1.00 71.19 168 SER A C 1
ATOM 1343 O O . SER A 1 168 ? -28.217 6.520 62.303 1.00 71.19 168 SER A O 1
ATOM 1345 N N . ARG A 1 169 ? -26.361 5.274 62.460 1.00 71.81 169 ARG A N 1
ATOM 1346 C CA . ARG A 1 169 ? -26.215 5.492 63.903 1.00 71.81 169 ARG A CA 1
ATOM 1347 C C . ARG A 1 169 ? -25.696 6.911 64.165 1.00 71.81 169 ARG A C 1
ATOM 1349 O O . ARG A 1 169 ? -24.611 7.254 63.693 1.00 71.81 169 ARG A O 1
ATOM 1356 N N . PRO A 1 170 ? -26.404 7.736 64.960 1.00 66.31 170 PRO A N 1
ATOM 1357 C CA . PRO A 1 170 ? -25.903 9.055 65.317 1.00 66.31 170 PRO A CA 1
ATOM 1358 C C . PRO A 1 170 ? -24.581 8.903 66.077 1.00 66.31 170 PRO A C 1
ATOM 1360 O O . PRO A 1 170 ? -24.493 8.122 67.028 1.00 66.31 170 PRO A O 1
ATOM 1363 N N . ARG A 1 171 ? -23.540 9.639 65.658 1.00 62.62 171 ARG A N 1
ATOM 1364 C CA . ARG A 1 171 ? -22.255 9.684 66.372 1.00 62.62 171 ARG A CA 1
ATOM 1365 C C . ARG A 1 171 ? -22.500 10.239 67.771 1.00 62.62 171 ARG A C 1
ATOM 1367 O O . ARG A 1 171 ? -22.593 11.451 67.951 1.00 62.62 171 ARG A O 1
ATOM 1374 N N . GLN A 1 172 ? -22.608 9.355 68.758 1.00 60.81 172 GLN A N 1
ATOM 1375 C CA . GLN A 1 172 ? -22.639 9.761 70.155 1.00 60.81 172 GLN A CA 1
ATOM 1376 C C . GLN A 1 172 ? -21.326 10.478 70.460 1.00 60.81 172 GLN A C 1
ATOM 1378 O O . GLN A 1 172 ? -20.240 9.901 70.382 1.00 60.81 172 GLN A O 1
ATOM 1383 N N . SER A 1 173 ? -21.432 11.774 70.746 1.00 52.41 173 SER A N 1
ATOM 1384 C CA . SER A 1 173 ? -20.312 12.563 71.223 1.00 52.41 173 SER A CA 1
ATOM 1385 C C . SER A 1 173 ? -19.815 11.923 72.516 1.00 52.41 173 SER A C 1
ATOM 1387 O O . SER A 1 173 ? -20.582 11.697 73.451 1.00 52.41 173 SER A O 1
ATOM 1389 N N . TYR A 1 174 ? -18.526 11.588 72.562 1.00 56.03 174 TYR A N 1
ATOM 1390 C CA . TYR A 1 174 ? -17.879 11.102 73.775 1.00 56.03 174 TYR A CA 1
ATOM 1391 C C . TYR A 1 174 ? -17.886 12.215 74.833 1.00 56.03 174 TYR A C 1
ATOM 1393 O O . TYR A 1 174 ? -16.927 12.963 75.000 1.00 56.03 174 TYR A O 1
ATOM 1401 N N . ARG A 1 175 ? -18.989 12.329 75.568 1.00 54.28 175 ARG A N 1
ATOM 1402 C CA . ARG A 1 175 ? -19.079 13.017 76.850 1.00 54.28 175 ARG A CA 1
ATOM 1403 C C . ARG A 1 175 ? -19.470 11.964 77.876 1.00 54.28 175 ARG A C 1
ATOM 1405 O O . ARG A 1 175 ? -20.641 11.678 78.066 1.00 54.28 175 ARG A O 1
ATOM 1412 N N . GLN A 1 176 ? -18.472 11.388 78.534 1.00 52.16 176 GLN A N 1
ATOM 1413 C CA . GLN A 1 176 ? -18.126 11.716 79.920 1.00 52.16 176 GLN A CA 1
ATOM 1414 C C . GLN A 1 176 ? -17.149 10.667 80.467 1.00 52.16 176 GLN A C 1
ATOM 1416 O O . GLN A 1 176 ? -17.280 9.465 80.259 1.00 52.16 176 GLN A O 1
ATOM 1421 N N . ARG A 1 177 ? -16.117 11.169 81.141 1.00 53.47 177 ARG A N 1
ATOM 1422 C CA . ARG A 1 177 ? -15.065 10.395 81.799 1.00 53.47 177 ARG A CA 1
ATOM 1423 C C . ARG A 1 177 ? -15.665 9.788 83.081 1.00 53.47 177 ARG A C 1
ATOM 1425 O O . ARG A 1 177 ? -16.278 10.548 83.829 1.00 53.47 177 ARG A O 1
ATOM 1432 N N . PRO A 1 178 ? -15.514 8.483 83.365 1.00 51.19 178 PRO A N 1
ATOM 1433 C CA . PRO A 1 178 ? -16.098 7.898 84.567 1.00 51.19 178 PRO A CA 1
ATOM 1434 C C . PRO A 1 178 ? -15.429 8.474 85.830 1.00 51.19 178 PRO A C 1
ATOM 1436 O O . PRO A 1 178 ? -14.206 8.677 85.839 1.00 51.19 178 PRO A O 1
ATOM 1439 N N . PRO A 1 179 ? -16.192 8.746 86.903 1.00 56.28 179 PRO A N 1
ATOM 1440 C CA . PRO A 1 179 ? -15.628 9.209 88.160 1.00 56.28 179 PRO A CA 1
ATOM 1441 C C . PRO A 1 179 ? -14.926 8.032 88.849 1.00 56.28 179 PRO A C 1
ATOM 1443 O O . PRO A 1 179 ? -15.543 7.007 89.116 1.00 56.28 179 PRO A O 1
ATOM 1446 N N . GLY A 1 180 ? -13.623 8.160 89.116 1.00 57.34 180 GLY A N 1
ATOM 1447 C CA . GLY A 1 180 ? -12.890 7.172 89.922 1.00 57.34 180 GLY A CA 1
ATOM 1448 C C . GLY A 1 180 ? -11.439 6.908 89.526 1.00 57.34 180 GLY A C 1
ATOM 1449 O O . GLY A 1 180 ? -10.683 6.381 90.339 1.00 57.34 180 GLY A O 1
ATOM 1450 N N . PHE A 1 181 ? -10.988 7.313 88.335 1.00 53.50 181 PHE A N 1
ATOM 1451 C CA . PHE A 1 181 ? -9.577 7.136 87.971 1.00 53.50 181 PHE A CA 1
ATOM 1452 C C . PHE A 1 181 ? -8.694 8.195 88.642 1.00 53.50 181 PHE A C 1
ATOM 1454 O O . PHE A 1 181 ? -8.565 9.327 88.165 1.00 53.50 181 PHE A O 1
ATOM 1461 N N . ARG A 1 182 ? -8.072 7.815 89.768 1.00 60.00 182 ARG A N 1
ATOM 1462 C CA . ARG A 1 182 ? -7.014 8.598 90.416 1.00 60.00 182 ARG A CA 1
ATOM 1463 C C . ARG A 1 182 ? -5.847 8.770 89.443 1.00 60.00 182 ARG A C 1
ATOM 1465 O O . ARG A 1 182 ? -5.343 7.810 88.867 1.00 60.00 182 ARG A O 1
ATOM 1472 N N . ARG A 1 183 ? -5.428 10.022 89.269 1.00 59.69 183 ARG A N 1
ATOM 1473 C CA . ARG A 1 183 ? -4.249 10.418 88.496 1.00 59.69 183 ARG A CA 1
ATOM 1474 C C . ARG A 1 183 ? -3.016 9.756 89.116 1.00 59.69 183 ARG A C 1
ATOM 1476 O O . ARG A 1 183 ? -2.714 10.018 90.277 1.00 59.69 183 ARG A O 1
ATOM 1483 N N . TRP A 1 184 ? -2.320 8.918 88.353 1.00 53.12 184 TRP A N 1
ATOM 1484 C CA . TRP A 1 184 ? -1.018 8.375 88.740 1.00 53.12 184 TRP A CA 1
ATOM 1485 C C . TRP A 1 184 ? -0.057 9.556 88.966 1.00 53.12 184 TRP A C 1
ATOM 1487 O O . TRP A 1 184 ? 0.233 10.309 88.036 1.00 53.12 184 TRP A O 1
ATOM 1497 N N . GLN A 1 185 ? 0.357 9.789 90.215 1.00 57.06 185 GLN A N 1
ATOM 1498 C CA . GLN A 1 185 ? 1.373 10.789 90.546 1.00 57.06 185 GLN A CA 1
ATOM 1499 C C . GLN A 1 185 ? 2.745 10.162 90.300 1.00 57.06 185 GLN A C 1
ATOM 1501 O O . GLN A 1 185 ? 3.179 9.287 91.046 1.00 57.06 185 GLN A O 1
ATOM 1506 N N . SER A 1 186 ? 3.435 10.606 89.252 1.00 53.53 186 SER A N 1
ATOM 1507 C CA . SER A 1 186 ? 4.848 10.302 89.047 1.00 53.53 186 SER A CA 1
ATOM 1508 C C . SER A 1 186 ? 5.666 10.948 90.170 1.00 53.53 186 SER A C 1
ATOM 1510 O O . SER A 1 186 ? 5.849 12.169 90.186 1.00 53.53 186 SER A O 1
ATOM 1512 N N . ARG A 1 187 ? 6.150 10.136 91.114 1.00 52.31 187 ARG A N 1
ATOM 1513 C CA . ARG A 1 187 ? 7.230 10.522 92.028 1.00 52.31 187 ARG A CA 1
ATOM 1514 C C . ARG A 1 187 ? 8.466 10.838 91.178 1.00 52.31 187 ARG A C 1
ATOM 1516 O O . ARG A 1 187 ? 8.996 9.944 90.528 1.00 52.31 187 ARG A O 1
ATOM 1523 N N . ARG A 1 188 ? 8.899 12.103 91.160 1.00 52.56 188 ARG A N 1
ATOM 1524 C CA . ARG A 1 188 ? 10.260 12.467 90.742 1.00 52.56 188 ARG A CA 1
ATOM 1525 C C . ARG A 1 188 ? 11.192 12.046 91.872 1.00 52.56 188 ARG A C 1
ATOM 1527 O O . ARG A 1 188 ? 11.010 12.501 92.998 1.00 52.56 188 ARG A O 1
ATOM 1534 N N . ALA A 1 189 ? 12.132 11.164 91.574 1.00 48.12 189 ALA A N 1
ATOM 1535 C CA . ALA A 1 189 ? 13.287 10.910 92.415 1.00 48.12 189 ALA A CA 1
ATOM 1536 C C . ALA A 1 189 ? 14.494 11.587 91.758 1.00 48.12 189 ALA A C 1
ATOM 1538 O O . ALA A 1 189 ? 14.666 11.406 90.555 1.00 48.12 189 ALA A O 1
ATOM 1539 N N . GLY A 1 190 ? 15.245 12.333 92.577 1.00 41.59 190 GLY A N 1
ATOM 1540 C CA . GLY A 1 190 ? 16.673 12.655 92.434 1.00 41.59 190 GLY A CA 1
ATOM 1541 C C . GLY A 1 190 ? 17.093 13.377 91.175 1.00 41.59 190 GLY A C 1
ATOM 1542 O O . GLY A 1 190 ? 17.432 12.667 90.209 1.00 41.59 190 GLY A O 1
#

pLDDT: mean 79.22, std 17.72, range [36.62, 97.56]

Foldseek 3Di:
DDDPPPPPDPPPDPDDDQPPDPDPDPDQQPQPDPDPFFKWKWKAFQPAGDIDTQDGGHDPVCQV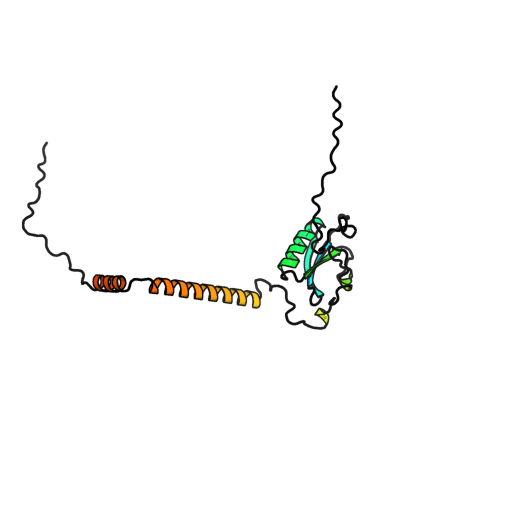VSQVVSCLQAVNRIFIWMDTNPPTDLQQTAGSRRHGLVPRPNHNRVVPDDDPPRDTHDDCPDPVVVVVVVVVVVVVVVVVVVVVVVVVVPPDPVVVVVVVVVVPDPPDDPDDDDPDDDDPDDDDDD

Secondary structure (DSSP, 8-state):
---------------PPPTT--S--S---TTS--SS--EEEEEEETTT--EEEEEEEE-GGGHHHHHHHHHHHTTT-EEEEEEETTT--GGG-EETTS-BGGGSTTTTGGGT-PPTT--PPPPTTSHHHHHHHHHHHHHHHHHHHHHHHHHHHTS-HHHHHHHHHHHTS-------PPTT----------

Sequence (190 aa):
MFNATGSRAPQHGYGRSNPYSSGAQRYEYDWLPEDGGTYRTMCVRLCDGFYFPISFGVRRESFYRDNRACMKRCDGKARLFYYPSSGGSIEKMIDLSGRSYRTLPNAFRYRKSLVSGCTCRAAPWSAEAKARHLDYAAQEAERAIEASQTKKRDVDPAVALYEERVLSRPRQSYRQRPPGFRRWQSRRAG

Radius of gyration: 36.79 Å; chains: 1; bounding box: 82×41×109 Å

InterPro domains:
  IPR021293 Protein of unknown function DUF2865 [PF11064] (38-141)